Protein AF-A0A0N5B9D0-F1 (afdb_monomer_lite)

Foldseek 3Di:
DPDPPVVVVVVVPPPPDDPPPPQVQWAFPDPVRHGPLPDDLVVLVVLLVVLQCVQQNVLNVRQCVDPLLSVLLVDPVLLVCLSVCVSPLQSNLQQLDLQADPPVLLLQAADDAPVDDDDQQRHWAPVSNSSSLSSSCNSRLVRIPVSVVSNRVNSVSSRCLNVPPVPPPPPSDGDDDPVDHRNDDPVPTGGNVPPVPPDD

Secondary structure (DSSP, 8-state):
--SHHHHHHHTTSTT-S---------BBSSTT--BTTTS-HHHHHHHHHHHHHHHH-GGGTTT---HHHHHHHT-HHHHHHHHHHTT-HHHHHHHHHHHHS-HHHHHH-B--BTTB---GGGBBPHHHHHHHHHHHHHHTGGGBTTHHHHHHHHHHHHHHTT--TT-TTS--PPP--TTS--SS-GGG--BGGGSTTS--

Structure (mmCIF, N/CA/C/O backbone):
data_AF-A0A0N5B9D0-F1
#
_entry.id   AF-A0A0N5B9D0-F1
#
loop_
_atom_site.group_PDB
_atom_site.id
_atom_site.type_symbol
_atom_site.label_atom_id
_atom_site.label_alt_id
_atom_site.label_comp_id
_atom_site.label_asym_id
_atom_site.label_entity_id
_atom_site.label_seq_id
_atom_site.pdbx_PDB_ins_code
_atom_site.Cartn_x
_atom_site.Cartn_y
_atom_site.Cartn_z
_atom_site.occupancy
_atom_site.B_iso_or_equiv
_atom_site.auth_seq_id
_atom_site.auth_comp_id
_atom_site.auth_asym_id
_atom_site.auth_atom_id
_atom_site.pdbx_PDB_model_num
ATOM 1 N N . MET A 1 1 ? -42.405 45.042 -10.355 1.00 44.12 1 MET A N 1
ATOM 2 C CA . MET A 1 1 ? -41.805 43.691 -10.267 1.00 44.12 1 MET A CA 1
ATOM 3 C C . MET A 1 1 ? -40.557 43.652 -11.135 1.00 44.12 1 MET A C 1
ATOM 5 O O . MET A 1 1 ? -40.714 43.576 -12.339 1.00 44.12 1 MET A O 1
ATOM 9 N N . ASN A 1 2 ? -39.354 43.821 -10.566 1.00 41.69 2 ASN A N 1
ATOM 10 C CA . ASN A 1 2 ? -38.067 43.587 -11.259 1.00 41.69 2 ASN A CA 1
ATOM 11 C C . ASN A 1 2 ? -36.843 43.672 -10.314 1.00 41.69 2 ASN A C 1
ATOM 13 O O . ASN A 1 2 ? -35.745 44.008 -10.742 1.00 41.69 2 ASN A O 1
ATOM 17 N N . ALA A 1 3 ? -37.011 43.382 -9.018 1.00 42.25 3 ALA A N 1
ATOM 18 C CA . ALA A 1 3 ? -35.895 43.379 -8.060 1.00 42.25 3 ALA A CA 1
ATOM 19 C C . ALA A 1 3 ? -35.380 41.959 -7.749 1.00 42.25 3 ALA A C 1
ATOM 21 O O . ALA A 1 3 ? -34.203 41.775 -7.473 1.00 42.25 3 ALA A O 1
ATOM 22 N N . THR A 1 4 ? -36.220 40.929 -7.883 1.00 54.44 4 THR A N 1
ATOM 23 C CA . THR A 1 4 ? -35.921 39.595 -7.335 1.00 54.44 4 THR A CA 1
ATOM 24 C C . THR A 1 4 ? -35.040 38.724 -8.244 1.00 54.44 4 THR A C 1
ATOM 26 O O . THR A 1 4 ? -34.287 37.888 -7.758 1.00 54.44 4 THR A O 1
ATOM 29 N N . ILE A 1 5 ? -35.067 38.926 -9.568 1.00 46.19 5 ILE A N 1
ATOM 30 C CA . ILE A 1 5 ? -34.300 38.082 -10.510 1.00 46.19 5 ILE A CA 1
ATOM 31 C C . ILE A 1 5 ? -32.810 38.472 -10.540 1.00 46.19 5 ILE A C 1
ATOM 33 O O . ILE A 1 5 ? -31.947 37.601 -10.665 1.00 46.19 5 ILE A O 1
ATOM 37 N N . LYS A 1 6 ? -32.479 39.761 -10.360 1.00 44.00 6 LYS A N 1
ATOM 38 C CA . LYS A 1 6 ? -31.078 40.219 -10.320 1.00 44.00 6 LYS A CA 1
ATOM 39 C C . LYS A 1 6 ? -30.334 39.743 -9.068 1.00 44.00 6 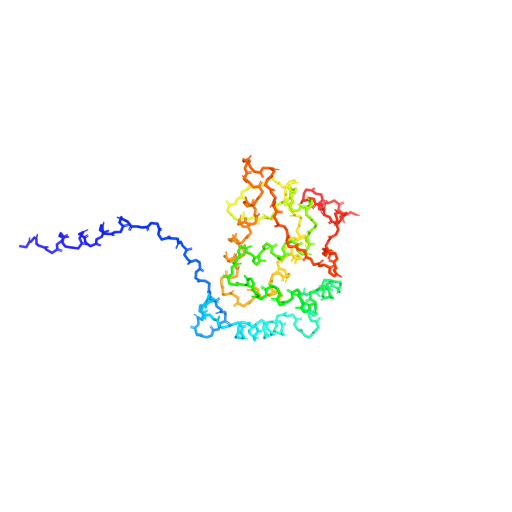LYS A C 1
ATOM 41 O O . LYS A 1 6 ? -29.161 39.407 -9.185 1.00 44.00 6 LYS A O 1
ATOM 46 N N . GLU A 1 7 ? -30.996 39.631 -7.915 1.00 42.97 7 GLU A N 1
ATOM 47 C CA . GLU A 1 7 ? -30.379 39.071 -6.697 1.00 42.97 7 GLU A CA 1
ATOM 48 C C . GLU A 1 7 ? -30.099 37.566 -6.810 1.00 42.97 7 GLU A C 1
ATOM 50 O O . GLU A 1 7 ? -29.051 37.094 -6.367 1.00 42.97 7 GLU A O 1
ATOM 55 N N . ILE A 1 8 ? -30.988 36.807 -7.462 1.00 43.78 8 ILE A N 1
ATOM 56 C CA . ILE A 1 8 ? -30.792 35.362 -7.671 1.00 43.78 8 ILE A CA 1
ATOM 57 C C . ILE A 1 8 ? -29.622 35.100 -8.632 1.00 43.78 8 ILE A C 1
ATOM 59 O O . ILE A 1 8 ? -28.855 34.156 -8.434 1.00 43.78 8 ILE A O 1
ATOM 63 N N . LEU A 1 9 ? -29.442 35.947 -9.650 1.00 36.44 9 LEU A N 1
ATOM 64 C CA . LEU A 1 9 ? -28.326 35.828 -10.593 1.00 36.44 9 LEU A CA 1
ATOM 65 C C . LEU A 1 9 ? -27.010 36.398 -10.038 1.00 36.44 9 LEU A C 1
ATOM 67 O O . LEU A 1 9 ? -25.947 35.879 -10.370 1.00 36.44 9 LEU A O 1
ATOM 71 N N . SER A 1 10 ? -27.068 37.393 -9.148 1.00 38.19 10 SER A N 1
ATOM 72 C CA . SER A 1 10 ? -25.894 37.927 -8.443 1.00 38.19 10 SER A CA 1
ATOM 73 C C . SER A 1 10 ? -25.254 36.883 -7.523 1.00 38.19 10 SER A C 1
ATOM 75 O O . SER A 1 10 ? -24.037 36.726 -7.562 1.00 38.19 10 SER A O 1
ATOM 77 N N . LYS A 1 11 ? -26.045 36.080 -6.793 1.00 38.97 11 LYS A N 1
ATOM 78 C CA . LYS A 1 11 ? -25.503 34.995 -5.948 1.00 38.97 11 LYS A CA 1
ATOM 79 C C . LYS A 1 11 ? -24.867 33.842 -6.732 1.00 38.97 11 LYS A C 1
ATOM 81 O O . LYS A 1 11 ? -24.140 33.043 -6.149 1.00 38.97 11 LYS A O 1
ATOM 86 N N . LYS A 1 12 ? -25.121 33.734 -8.041 1.00 37.88 12 LYS A N 1
ATOM 87 C CA . LYS A 1 12 ? -24.520 32.693 -8.891 1.00 37.88 12 LYS A CA 1
ATOM 88 C C . LYS A 1 12 ? -23.096 33.025 -9.351 1.00 37.88 12 LYS A C 1
ATOM 90 O O . LYS A 1 12 ? -22.394 32.109 -9.771 1.00 37.88 12 LYS A O 1
ATOM 95 N N . ASN A 1 13 ? -22.659 34.283 -9.237 1.00 34.78 13 ASN A N 1
ATOM 96 C CA . ASN A 1 13 ? -21.392 34.747 -9.812 1.00 34.78 13 ASN A CA 1
ATOM 97 C C . ASN A 1 13 ? -20.262 35.017 -8.803 1.00 34.78 13 ASN A C 1
ATOM 99 O O . ASN A 1 13 ? -19.160 35.348 -9.230 1.00 34.78 13 ASN A O 1
ATOM 103 N N . ASP A 1 14 ? -20.461 34.747 -7.510 1.00 33.91 14 ASP A N 1
ATOM 104 C CA . ASP A 1 14 ? -19.375 34.800 -6.512 1.00 33.91 14 ASP A CA 1
ATOM 105 C C . ASP A 1 14 ? -18.505 33.522 -6.472 1.00 33.91 14 ASP A C 1
ATOM 107 O O . ASP A 1 14 ? -17.595 33.399 -5.655 1.00 33.91 14 ASP A O 1
ATOM 111 N N . PHE A 1 15 ? -18.713 32.570 -7.390 1.00 38.12 15 PHE A N 1
ATOM 112 C CA . PHE A 1 15 ? -17.868 31.371 -7.524 1.00 38.12 15 PHE A CA 1
ATOM 113 C C . PHE A 1 15 ? -16.650 31.551 -8.443 1.00 38.12 15 PHE A C 1
ATOM 115 O O . PHE A 1 15 ? -15.964 30.582 -8.775 1.00 38.12 15 PHE A O 1
ATOM 122 N N . ILE A 1 16 ? -16.323 32.786 -8.824 1.00 46.09 16 ILE A N 1
ATOM 123 C CA . ILE A 1 16 ? -15.077 33.096 -9.527 1.00 46.09 16 ILE A CA 1
ATOM 124 C C . ILE A 1 16 ? -14.061 33.587 -8.495 1.00 46.09 16 ILE A C 1
ATOM 126 O O . ILE A 1 16 ? -13.898 34.783 -8.282 1.00 46.09 16 ILE A O 1
ATOM 130 N N . GLY A 1 17 ? -13.366 32.653 -7.836 1.00 35.25 17 GLY A N 1
ATOM 131 C CA . GLY A 1 17 ? -12.223 33.030 -6.998 1.00 35.25 17 GLY A CA 1
ATOM 132 C C . GLY A 1 17 ? -11.888 32.123 -5.822 1.00 35.25 17 GLY A C 1
ATOM 133 O O . GLY A 1 17 ? -11.926 32.568 -4.681 1.00 35.25 17 GLY A O 1
ATOM 134 N N . LYS A 1 18 ? -11.471 30.884 -6.099 1.00 30.41 18 LYS A N 1
ATOM 135 C CA . LYS A 1 18 ? -10.303 30.221 -5.482 1.00 30.41 18 LYS A CA 1
ATOM 136 C C . LYS A 1 18 ? -10.212 28.815 -6.065 1.00 30.41 18 LYS A C 1
ATOM 138 O O . LYS A 1 18 ? -11.124 28.016 -5.888 1.00 30.41 18 LYS A O 1
ATOM 143 N N . LYS A 1 19 ? -9.088 28.488 -6.713 1.00 37.84 19 LYS A N 1
ATOM 144 C CA . LYS A 1 19 ? -8.608 27.102 -6.803 1.00 37.84 19 LYS A CA 1
ATOM 145 C C . LYS A 1 19 ? -8.433 26.615 -5.360 1.00 37.84 19 LYS A C 1
ATOM 147 O O . LYS A 1 19 ? -7.345 26.733 -4.801 1.00 37.84 19 LYS A O 1
ATOM 152 N N . SER A 1 20 ? -9.499 26.154 -4.713 1.00 35.16 20 SER A N 1
ATOM 153 C CA . SER A 1 20 ? -9.334 25.314 -3.542 1.00 35.16 20 SER A CA 1
ATOM 154 C C . SER A 1 20 ? -8.633 24.071 -4.067 1.00 35.16 20 SER A C 1
ATOM 156 O O . SER A 1 20 ? -9.072 23.443 -5.031 1.00 35.16 20 SER A O 1
ATOM 158 N N . SER A 1 21 ? -7.468 23.759 -3.509 1.00 42.16 21 SER A N 1
ATOM 159 C CA . SER A 1 21 ? -6.950 22.408 -3.625 1.00 42.16 21 SER A CA 1
ATOM 160 C C . SER A 1 21 ? -8.107 21.475 -3.279 1.00 42.16 21 SER A C 1
ATOM 162 O O . SER A 1 21 ? -8.703 21.620 -2.210 1.00 42.16 21 SER A O 1
ATOM 164 N N . LEU A 1 22 ? -8.483 20.592 -4.206 1.00 45.00 22 LEU A N 1
ATOM 165 C CA . LEU A 1 22 ? -9.346 19.450 -3.925 1.00 45.00 22 LEU A CA 1
ATOM 166 C C . LEU A 1 22 ? -8.696 18.712 -2.751 1.00 45.00 22 LEU A C 1
ATOM 168 O O . LEU A 1 22 ? -7.768 17.924 -2.926 1.00 45.00 22 LEU A O 1
ATOM 172 N N . LYS A 1 23 ? -9.084 19.064 -1.524 1.00 52.84 23 LYS A N 1
ATOM 173 C CA . LYS A 1 23 ? -8.732 18.306 -0.335 1.00 52.84 23 LYS A CA 1
ATOM 174 C C . LYS A 1 23 ? -9.465 16.990 -0.538 1.00 52.84 23 LYS A C 1
ATOM 176 O O . LYS A 1 23 ? -10.684 16.954 -0.419 1.00 52.84 23 LYS A O 1
ATOM 181 N N . ASN A 1 24 ? -8.736 15.958 -0.956 1.00 66.19 24 ASN A N 1
ATOM 182 C CA . ASN A 1 24 ? -9.267 14.608 -1.067 1.00 66.19 24 ASN A CA 1
ATOM 183 C C . ASN A 1 24 ? -9.684 14.166 0.343 1.00 66.19 24 ASN A C 1
ATOM 185 O O . ASN A 1 24 ? -8.854 13.736 1.146 1.00 66.19 24 ASN A O 1
ATOM 189 N N . ASN A 1 25 ? -10.956 14.382 0.667 1.00 83.62 25 ASN A N 1
ATOM 190 C CA . ASN A 1 25 ? -11.542 14.093 1.965 1.00 83.62 25 ASN A CA 1
ATOM 191 C C . ASN A 1 25 ? -11.983 12.631 1.964 1.00 83.62 25 ASN A C 1
ATOM 193 O O . ASN A 1 25 ? -13.147 12.319 1.736 1.00 83.62 25 ASN A O 1
ATOM 197 N N . PHE A 1 26 ? -11.021 11.732 2.152 1.00 91.88 26 PHE A N 1
ATOM 198 C CA . PHE A 1 26 ? -11.303 10.309 2.271 1.00 91.88 26 PHE A CA 1
ATOM 199 C C . PHE A 1 26 ? -11.938 9.996 3.625 1.00 91.88 26 PHE A C 1
ATOM 201 O O . PHE A 1 26 ? -11.572 10.592 4.640 1.00 91.88 26 PHE A O 1
ATOM 208 N N . HIS A 1 27 ? -12.842 9.022 3.633 1.00 94.75 27 HIS A N 1
ATOM 209 C CA . HIS A 1 27 ? -13.547 8.567 4.826 1.00 94.75 27 HIS A CA 1
ATOM 210 C C . HIS A 1 27 ? -13.154 7.131 5.171 1.00 94.75 27 HIS A C 1
ATOM 212 O O 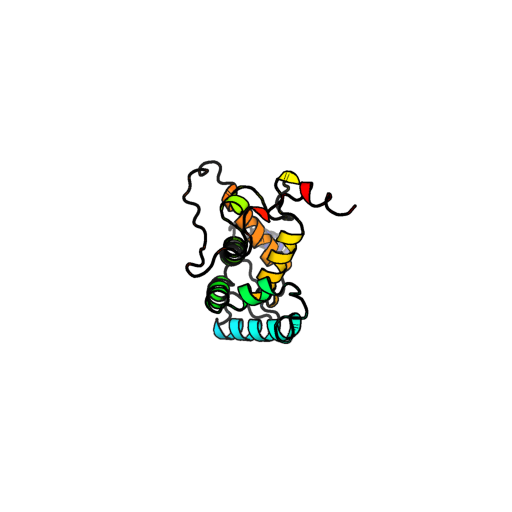. HIS A 1 27 ? -12.846 6.330 4.282 1.00 94.75 27 HIS A O 1
ATOM 218 N N . ILE A 1 28 ? -13.175 6.818 6.462 1.00 95.00 28 ILE A N 1
ATOM 219 C CA . ILE A 1 28 ? -13.066 5.454 6.973 1.00 95.00 28 ILE A CA 1
ATOM 220 C C . ILE A 1 28 ? -14.419 4.756 6.770 1.00 95.00 28 ILE A C 1
ATOM 222 O O . ILE A 1 28 ? -15.471 5.375 6.903 1.00 95.00 28 ILE A O 1
ATOM 226 N N . ILE A 1 29 ? -14.391 3.469 6.426 1.00 93.12 29 ILE A N 1
ATOM 227 C CA . ILE A 1 29 ? -15.561 2.593 6.367 1.00 93.12 29 ILE A CA 1
ATOM 228 C C . ILE A 1 29 ? -15.999 2.318 7.805 1.00 93.12 29 ILE A C 1
ATOM 230 O O . ILE A 1 29 ? -15.563 1.357 8.442 1.00 93.12 29 ILE A O 1
ATOM 234 N N . ASP A 1 30 ? -16.842 3.201 8.312 1.00 91.50 30 ASP A N 1
ATOM 235 C CA . ASP A 1 30 ? -17.536 3.083 9.581 1.00 91.50 30 ASP A CA 1
ATOM 236 C C . ASP A 1 30 ? -18.940 3.690 9.470 1.00 91.50 30 ASP A C 1
ATOM 238 O O . ASP A 1 30 ? -19.331 4.229 8.434 1.00 91.50 30 ASP A O 1
ATOM 242 N N . GLU A 1 31 ? -19.719 3.564 10.539 1.00 88.12 31 GLU A N 1
ATOM 243 C CA . GLU A 1 31 ? -21.103 4.049 10.592 1.00 88.12 31 GLU A CA 1
ATOM 244 C C . GLU A 1 31 ? -21.195 5.583 10.652 1.00 88.12 31 GLU A C 1
ATOM 246 O O . GLU A 1 31 ? -22.238 6.154 10.347 1.00 88.12 31 GLU A O 1
ATOM 251 N N . ASN A 1 32 ? -20.100 6.254 11.020 1.00 89.38 32 ASN A N 1
ATOM 252 C CA . ASN A 1 32 ? -20.073 7.687 11.305 1.00 89.38 32 ASN A CA 1
ATOM 253 C C . ASN A 1 32 ? -19.556 8.524 10.128 1.00 89.38 32 ASN A C 1
ATOM 255 O O . ASN A 1 32 ? -19.590 9.752 10.195 1.00 89.38 32 ASN A O 1
ATOM 259 N N . GLY A 1 33 ? -19.048 7.882 9.071 1.00 85.88 33 GLY A N 1
ATOM 260 C CA . GLY A 1 33 ? -18.373 8.569 7.977 1.00 85.88 33 GLY A CA 1
ATOM 261 C C . GLY A 1 33 ? -17.162 9.348 8.483 1.00 85.88 33 GLY A C 1
ATOM 262 O O . GLY A 1 33 ? -16.999 10.520 8.153 1.00 85.88 33 GLY A O 1
ATOM 263 N N . THR A 1 34 ? -16.326 8.735 9.325 1.00 93.19 34 THR A N 1
ATOM 264 C CA . THR A 1 34 ? -15.186 9.440 9.929 1.00 93.19 34 THR A CA 1
ATOM 265 C C . THR A 1 34 ? -14.194 9.890 8.857 1.00 93.19 34 THR A C 1
ATOM 267 O O . THR A 1 34 ? -13.697 9.081 8.071 1.00 93.19 34 THR A O 1
ATOM 270 N N . LEU A 1 35 ? -13.834 11.176 8.850 1.00 94.38 35 LEU A N 1
ATOM 271 C CA . LEU A 1 35 ? -12.793 11.709 7.970 1.00 94.38 35 LEU A CA 1
ATOM 272 C C . LEU A 1 35 ? -11.424 11.103 8.317 1.00 94.38 35 LEU A C 1
ATOM 274 O O . LEU A 1 35 ? -10.900 11.297 9.413 1.00 94.38 35 LEU A O 1
ATOM 278 N N . LEU A 1 36 ? -10.785 10.437 7.349 1.00 94.38 36 LEU A N 1
ATOM 279 C CA . LEU A 1 36 ? -9.495 9.754 7.526 1.00 94.38 36 LEU A CA 1
ATOM 280 C C . LEU A 1 36 ? -8.402 10.698 8.044 1.00 94.38 36 LEU A C 1
ATOM 282 O O . LEU A 1 36 ? -7.555 10.312 8.846 1.00 94.38 36 LEU A O 1
ATOM 286 N N . LYS A 1 37 ? -8.419 11.950 7.583 1.00 92.94 37 LYS A N 1
ATOM 287 C CA . LYS A 1 37 ? -7.427 12.959 7.967 1.00 92.94 37 LYS A CA 1
ATOM 288 C C . LYS A 1 37 ? -7.559 13.399 9.430 1.00 92.94 37 LYS A C 1
ATOM 290 O O . LYS A 1 37 ? -6.563 13.801 10.026 1.00 92.94 37 LYS A O 1
ATOM 295 N N . GLU A 1 38 ? -8.768 13.337 9.978 1.00 93.00 38 GLU A N 1
ATOM 296 C CA . GLU A 1 38 ? -9.106 13.794 11.333 1.00 93.00 38 GLU A CA 1
ATOM 297 C C . GLU A 1 38 ? -9.137 12.639 12.340 1.00 93.00 38 GLU A C 1
ATOM 299 O O . GLU A 1 38 ? -9.016 12.858 13.544 1.00 93.00 38 GLU A O 1
ATOM 304 N N . ALA A 1 39 ? -9.239 11.403 11.850 1.00 94.12 39 ALA A N 1
ATOM 305 C CA . ALA A 1 39 ? -9.184 10.203 12.663 1.00 94.12 39 ALA A CA 1
ATOM 306 C C . ALA A 1 39 ? -7.870 10.100 13.455 1.00 94.12 39 ALA A C 1
ATOM 308 O O . ALA A 1 39 ? -6.778 10.375 12.944 1.00 94.12 39 ALA A O 1
ATOM 309 N N . LYS A 1 40 ? -7.975 9.658 14.710 1.00 96.06 40 LYS A N 1
ATOM 310 C CA . LYS A 1 40 ? -6.815 9.349 15.557 1.00 96.06 40 LYS A CA 1
ATOM 311 C C . LYS A 1 40 ? -6.073 8.124 15.025 1.00 96.06 40 LYS A C 1
ATOM 313 O O . LYS A 1 40 ? -6.696 7.211 14.482 1.00 96.06 40 LYS A O 1
ATOM 318 N N . ASP A 1 41 ? -4.758 8.090 15.202 1.00 94.75 41 ASP A N 1
ATOM 319 C CA . ASP A 1 41 ? -3.925 7.000 14.681 1.00 94.75 41 ASP A CA 1
ATOM 320 C C . ASP A 1 41 ? -4.263 5.662 15.355 1.00 94.75 41 ASP A C 1
ATOM 322 O O . ASP A 1 41 ? -4.276 4.627 14.690 1.00 94.75 41 ASP A O 1
ATOM 326 N N . GLU A 1 42 ? -4.631 5.680 16.640 1.00 96.12 42 GLU A N 1
ATOM 327 C CA . GLU A 1 42 ? -5.088 4.496 17.374 1.00 96.12 42 GLU A CA 1
ATOM 328 C C . GLU A 1 42 ? -6.376 3.926 16.773 1.00 96.12 42 GLU A C 1
ATOM 330 O O . GLU A 1 42 ? -6.476 2.717 16.567 1.00 96.12 42 GLU A O 1
ATOM 335 N N . TYR A 1 43 ? -7.326 4.799 16.419 1.00 96.88 43 TYR A N 1
ATOM 336 C CA . TYR A 1 43 ? -8.586 4.399 15.789 1.00 96.88 43 TYR A CA 1
ATOM 337 C C . TYR A 1 43 ? -8.354 3.812 14.393 1.00 96.88 43 TYR A C 1
ATOM 339 O O . TYR A 1 43 ? -8.913 2.776 14.039 1.00 96.88 43 TYR A O 1
ATOM 347 N N . ILE A 1 44 ? -7.467 4.425 13.604 1.00 96.75 44 ILE A N 1
ATOM 348 C CA . ILE A 1 44 ? -7.074 3.884 12.298 1.00 96.75 44 ILE A CA 1
ATOM 349 C C . ILE A 1 44 ? -6.433 2.503 12.467 1.00 96.75 44 ILE A C 1
ATOM 351 O O . ILE A 1 44 ? -6.791 1.567 11.754 1.00 96.75 44 ILE A O 1
ATOM 355 N N . LYS A 1 45 ? -5.508 2.353 13.420 1.00 96.56 45 LYS A N 1
ATOM 356 C CA . LYS A 1 45 ? -4.833 1.080 13.698 1.00 96.56 45 LYS A CA 1
ATOM 357 C C . LYS A 1 45 ? -5.828 -0.017 14.080 1.00 96.56 45 LYS A C 1
ATOM 359 O O . LYS A 1 45 ? -5.716 -1.134 13.572 1.00 96.56 45 LYS A O 1
ATOM 364 N N . GLU A 1 46 ? -6.802 0.302 14.927 1.00 96.62 46 GLU A N 1
ATOM 365 C CA . GLU A 1 46 ? -7.896 -0.599 15.294 1.00 96.62 46 GLU A CA 1
ATOM 366 C C . GLU A 1 46 ? -8.705 -1.026 14.062 1.00 96.62 46 GLU A C 1
ATOM 368 O O . GLU A 1 46 ? -8.835 -2.223 13.796 1.00 96.62 46 GLU A O 1
ATOM 373 N N . LYS A 1 47 ? -9.148 -0.068 13.237 1.00 96.44 47 LYS A N 1
ATOM 374 C CA . LYS A 1 47 ? -9.914 -0.352 12.012 1.00 96.44 47 LYS A CA 1
ATOM 375 C C . LYS A 1 47 ? -9.135 -1.199 11.010 1.00 96.44 47 LYS A C 1
ATOM 377 O O . LYS A 1 47 ? -9.707 -2.081 10.372 1.00 96.44 47 LYS A O 1
ATOM 382 N N . ILE A 1 48 ? -7.824 -0.989 10.889 1.00 95.69 48 ILE A N 1
ATOM 383 C CA . ILE A 1 48 ? -6.956 -1.827 10.050 1.00 95.69 48 ILE A CA 1
ATOM 384 C C . ILE A 1 48 ? -6.898 -3.257 10.595 1.00 95.69 48 ILE A C 1
ATOM 386 O O . ILE A 1 48 ? -6.965 -4.208 9.816 1.00 95.69 48 ILE A O 1
ATOM 390 N N . LEU A 1 49 ? -6.791 -3.435 11.914 1.00 93.75 49 LEU A N 1
ATOM 391 C CA . LEU A 1 49 ? -6.770 -4.761 12.532 1.00 93.75 49 LEU A CA 1
ATOM 392 C C . LEU A 1 49 ? -8.096 -5.509 12.320 1.00 93.75 49 LEU A C 1
ATOM 394 O O . LEU A 1 49 ? -8.080 -6.689 11.964 1.00 93.75 49 LEU A O 1
ATOM 398 N N . GLU A 1 50 ? -9.230 -4.831 12.502 1.00 93.38 50 GLU A N 1
ATOM 399 C CA . GLU A 1 50 ? -10.565 -5.371 12.208 1.00 93.38 50 GLU A CA 1
ATOM 400 C C . GLU A 1 50 ? -10.698 -5.765 10.733 1.00 93.38 50 GLU A C 1
ATOM 402 O O . GLU A 1 50 ? -11.105 -6.886 10.415 1.00 93.38 50 GLU A O 1
ATOM 407 N N . MET A 1 51 ? -10.293 -4.868 9.828 1.00 92.69 51 MET A N 1
ATOM 408 C CA . MET A 1 51 ? -10.300 -5.107 8.387 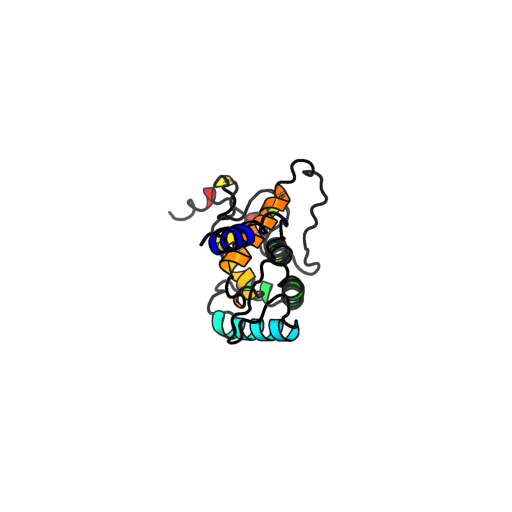1.00 92.69 51 MET A CA 1
ATOM 409 C C . MET A 1 51 ? -9.460 -6.333 8.022 1.00 92.69 51 MET A C 1
ATOM 411 O O . MET A 1 51 ? -9.949 -7.188 7.285 1.00 92.69 51 MET A O 1
ATOM 415 N N . ARG A 1 52 ? -8.252 -6.479 8.586 1.00 92.56 52 ARG A N 1
ATOM 416 C CA . ARG A 1 52 ? -7.381 -7.638 8.336 1.00 92.56 52 ARG A CA 1
ATOM 417 C C . ARG A 1 52 ? -8.047 -8.945 8.739 1.00 92.56 52 ARG A C 1
ATOM 419 O O . ARG A 1 52 ? -8.084 -9.878 7.941 1.00 92.56 52 ARG A O 1
ATOM 426 N N . LYS A 1 53 ? -8.626 -8.994 9.942 1.00 90.00 53 LYS A N 1
ATOM 427 C CA . LYS A 1 53 ? -9.356 -10.175 10.430 1.00 90.00 53 LYS A CA 1
ATOM 428 C C . LYS A 1 53 ? -10.532 -10.527 9.518 1.00 90.00 53 LYS A C 1
ATOM 430 O O . LYS A 1 53 ? -10.719 -11.698 9.204 1.00 90.00 53 LYS A O 1
ATOM 435 N N . ARG A 1 54 ? -11.295 -9.522 9.075 1.00 88.31 54 ARG A N 1
ATOM 436 C CA . ARG A 1 54 ? -12.481 -9.707 8.227 1.00 88.31 54 ARG A CA 1
ATOM 437 C C . ARG A 1 54 ? -12.136 -10.133 6.798 1.00 88.31 54 ARG A C 1
ATOM 439 O O . ARG A 1 54 ? -12.754 -11.056 6.286 1.00 88.31 54 ARG A O 1
ATOM 446 N N . GLN A 1 55 ? -11.205 -9.437 6.147 1.00 86.06 55 GLN A N 1
ATOM 447 C CA . GLN A 1 55 ? -10.913 -9.611 4.718 1.00 86.06 55 GLN A CA 1
ATOM 448 C C . GLN A 1 55 ? -9.894 -10.721 4.459 1.00 86.06 55 GLN A C 1
ATOM 450 O O . GLN A 1 55 ? -10.040 -11.480 3.511 1.00 86.06 55 GLN A O 1
ATOM 455 N N . PHE A 1 56 ? -8.878 -10.850 5.310 1.00 85.88 56 PHE A N 1
ATOM 456 C CA . PHE A 1 56 ? -7.778 -11.784 5.079 1.00 85.88 56 PHE A CA 1
ATOM 457 C C . PHE A 1 56 ? -7.880 -13.048 5.943 1.00 85.88 56 PHE A C 1
ATOM 459 O O . PHE A 1 56 ? -7.192 -14.029 5.662 1.00 85.88 56 PH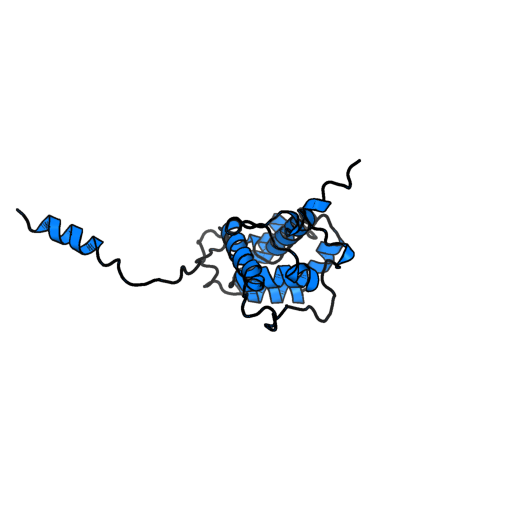E A O 1
ATOM 466 N N . GLY A 1 57 ? -8.757 -13.056 6.951 1.00 77.62 57 GLY A N 1
ATOM 467 C CA . GLY A 1 57 ? -8.970 -14.198 7.834 1.00 77.62 57 GLY A CA 1
ATOM 468 C C . GLY A 1 57 ? -7.791 -14.478 8.775 1.00 77.62 57 GLY A C 1
ATOM 469 O O . GLY A 1 57 ? -6.811 -13.724 8.816 1.00 77.62 57 GLY A O 1
ATOM 470 N N . PRO A 1 58 ? -7.858 -15.578 9.546 1.00 71.38 58 PRO A N 1
ATOM 471 C CA . PRO A 1 58 ? -6.739 -16.037 10.361 1.00 71.38 58 PRO A CA 1
ATOM 472 C C . PRO A 1 58 ? -5.497 -16.273 9.490 1.00 71.38 58 PRO A C 1
ATOM 474 O O . PRO A 1 58 ? -5.573 -16.912 8.433 1.00 71.38 58 PRO A O 1
ATOM 477 N N . ASN A 1 59 ? -4.349 -15.748 9.929 1.00 63.28 59 ASN A N 1
ATOM 478 C CA . ASN A 1 59 ? -3.059 -15.843 9.230 1.00 63.28 59 ASN A CA 1
ATOM 479 C C . ASN A 1 59 ? -3.086 -15.355 7.770 1.00 63.28 59 ASN A C 1
ATOM 481 O O . ASN A 1 59 ? -2.316 -15.835 6.941 1.00 63.28 59 ASN A O 1
ATOM 485 N N . CYS A 1 60 ? -3.988 -14.432 7.434 1.00 70.06 60 CYS A N 1
ATOM 486 C CA . CYS A 1 60 ? -4.096 -13.808 6.115 1.00 70.06 60 CYS A CA 1
ATOM 487 C C . CYS A 1 60 ? -4.386 -14.769 4.943 1.00 70.06 60 CYS A C 1
ATOM 489 O O . CYS A 1 60 ? -4.102 -14.458 3.783 1.00 70.06 60 CYS A O 1
ATOM 491 N N . SER A 1 61 ? -4.911 -15.955 5.246 1.00 65.56 61 SER A N 1
ATOM 492 C CA . SER A 1 61 ? -5.040 -17.067 4.303 1.00 65.56 61 SER A CA 1
ATOM 493 C C . SER A 1 61 ? -6.131 -16.893 3.240 1.00 65.56 61 SER A C 1
ATOM 495 O O . SER A 1 61 ? -6.085 -17.598 2.233 1.00 65.56 61 SER A O 1
ATOM 497 N N . TYR A 1 62 ? -7.080 -15.969 3.424 1.00 71.38 62 TYR A N 1
ATOM 498 C CA . TYR A 1 62 ? -8.242 -15.848 2.534 1.00 71.38 62 TYR A CA 1
ATOM 499 C C . TYR A 1 62 ? -7.909 -15.152 1.211 1.00 71.38 62 TYR A C 1
ATOM 501 O O . TYR A 1 62 ? -8.305 -15.639 0.155 1.00 71.38 62 TYR A O 1
ATOM 509 N N . GLU A 1 63 ? -7.134 -14.063 1.248 1.00 74.31 63 GLU A N 1
ATOM 510 C CA . GLU A 1 63 ? -6.777 -13.306 0.036 1.00 74.31 63 GLU A CA 1
ATOM 511 C C . GLU A 1 63 ? -5.288 -13.365 -0.326 1.00 74.31 63 GLU A C 1
ATOM 513 O O . GLU A 1 63 ? -4.944 -13.328 -1.507 1.00 74.31 63 GLU A O 1
ATOM 518 N N . ILE A 1 64 ? -4.379 -13.529 0.644 1.00 83.50 64 ILE A N 1
ATOM 519 C CA . ILE A 1 64 ? -2.943 -13.622 0.349 1.00 83.50 64 ILE A CA 1
ATOM 520 C C . ILE A 1 64 ? -2.552 -15.095 0.273 1.00 83.50 64 ILE A C 1
ATOM 522 O O . ILE A 1 64 ? -2.097 -15.682 1.254 1.00 83.50 64 ILE A O 1
ATOM 526 N N . LYS A 1 65 ? -2.708 -15.713 -0.904 1.00 81.88 65 LYS A N 1
ATOM 527 C CA . LYS A 1 65 ? -2.304 -17.116 -1.124 1.00 81.88 65 LYS A CA 1
ATOM 528 C C . LYS A 1 65 ? -0.785 -17.312 -1.042 1.00 81.88 65 LYS A C 1
ATOM 530 O O . LYS A 1 65 ? -0.327 -18.340 -0.546 1.00 81.88 65 LYS A O 1
ATOM 535 N N . ASN A 1 66 ? -0.007 -16.322 -1.486 1.00 85.94 66 ASN A N 1
ATOM 536 C CA . ASN A 1 66 ? 1.453 -16.375 -1.477 1.00 85.94 66 ASN A CA 1
ATOM 537 C C . ASN A 1 66 ? 1.999 -16.281 -0.038 1.00 85.94 66 ASN A C 1
ATOM 539 O O . ASN A 1 66 ? 1.894 -15.242 0.613 1.00 85.94 66 ASN A O 1
ATOM 543 N N . LYS A 1 67 ? 2.616 -17.366 0.446 1.00 88.81 67 LYS A N 1
ATOM 544 C CA . LYS A 1 67 ? 3.184 -17.442 1.800 1.00 88.81 67 LYS A CA 1
ATOM 545 C C . LYS A 1 67 ? 4.309 -16.426 2.033 1.00 88.81 67 LYS A C 1
ATOM 547 O O . LYS A 1 67 ? 4.315 -15.796 3.084 1.00 88.81 67 LYS A O 1
ATOM 552 N N . GLN A 1 68 ? 5.193 -16.225 1.057 1.00 91.56 68 GLN A N 1
ATOM 553 C CA . GLN A 1 68 ? 6.295 -15.263 1.162 1.00 91.56 68 GLN A CA 1
ATOM 554 C C . GLN A 1 68 ? 5.767 -13.832 1.293 1.00 91.56 68 GLN A C 1
ATOM 556 O O . GLN A 1 68 ? 6.290 -13.055 2.084 1.00 91.56 68 GLN A O 1
ATOM 561 N N . LEU A 1 69 ? 4.696 -13.488 0.566 1.00 92.50 69 LEU A N 1
ATOM 562 C CA . LEU A 1 69 ? 4.067 -12.171 0.691 1.00 92.50 69 LEU A CA 1
ATOM 563 C C . LEU A 1 69 ? 3.451 -11.978 2.082 1.00 92.50 69 LEU A C 1
ATOM 565 O O . LEU A 1 69 ? 3.578 -10.903 2.659 1.00 92.50 69 LEU A O 1
ATOM 569 N N . ARG A 1 70 ? 2.828 -13.016 2.658 1.00 91.00 70 ARG A N 1
ATOM 570 C CA . ARG A 1 70 ? 2.317 -12.947 4.038 1.00 91.00 70 ARG A CA 1
ATOM 571 C C . ARG A 1 70 ? 3.434 -12.685 5.039 1.00 91.00 70 ARG A C 1
ATOM 573 O O . ARG A 1 70 ? 3.313 -11.763 5.832 1.00 91.00 70 ARG A O 1
ATOM 580 N N . GLU A 1 71 ? 4.513 -13.460 4.973 1.00 91.81 71 GLU A N 1
ATOM 581 C CA . GLU A 1 71 ? 5.673 -13.308 5.863 1.00 91.81 71 GLU A CA 1
ATOM 582 C C . GLU A 1 71 ? 6.338 -11.937 5.697 1.00 91.81 71 GLU A C 1
ATOM 584 O O . GLU A 1 71 ? 6.719 -11.300 6.678 1.00 91.81 71 GLU A O 1
ATOM 589 N N . PHE A 1 72 ? 6.419 -11.435 4.463 1.00 94.56 72 PHE A N 1
ATOM 590 C CA . PHE A 1 72 ? 6.935 -10.100 4.181 1.00 94.56 72 PHE A CA 1
ATOM 591 C C . PHE A 1 72 ? 6.100 -9.003 4.859 1.00 94.56 72 PHE A C 1
ATOM 593 O O . PHE A 1 72 ? 6.665 -8.087 5.465 1.00 94.56 72 PHE A O 1
ATOM 600 N N . LEU A 1 73 ? 4.770 -9.109 4.770 1.00 93.94 73 LEU A N 1
ATOM 601 C CA . LEU A 1 73 ? 3.817 -8.133 5.302 1.00 93.94 73 LEU A CA 1
ATOM 602 C C . LEU A 1 73 ? 3.520 -8.297 6.795 1.00 93.94 73 LEU A C 1
ATOM 604 O O . LEU A 1 73 ? 2.952 -7.386 7.402 1.00 93.94 73 LEU A O 1
ATOM 608 N N . ASP A 1 74 ? 3.896 -9.421 7.403 1.00 91.25 74 ASP A N 1
ATOM 609 C CA . ASP A 1 74 ? 3.755 -9.631 8.845 1.00 91.25 74 ASP A CA 1
ATOM 610 C C . ASP A 1 74 ? 4.785 -8.844 9.677 1.00 91.25 74 ASP A C 1
ATOM 612 O O . ASP A 1 74 ? 4.777 -8.861 10.902 1.00 91.25 74 ASP A O 1
ATOM 616 N N . ASP A 1 75 ? 5.629 -8.067 9.011 1.00 94.62 75 ASP A N 1
ATOM 617 C CA . ASP A 1 75 ? 6.612 -7.198 9.631 1.00 94.62 75 ASP A CA 1
ATOM 618 C C . ASP A 1 75 ? 5.999 -5.955 10.294 1.00 94.62 75 ASP A C 1
ATOM 620 O O . ASP A 1 75 ? 5.316 -5.147 9.655 1.00 94.62 75 ASP A O 1
ATOM 624 N N . GLU A 1 76 ? 6.283 -5.769 11.583 1.00 94.44 76 GLU A N 1
ATOM 625 C CA . GLU A 1 76 ? 5.763 -4.638 12.353 1.00 94.44 76 GLU A CA 1
ATOM 626 C C . GLU A 1 76 ? 6.320 -3.281 11.902 1.00 94.44 76 GLU A C 1
ATOM 628 O O . GLU A 1 76 ? 5.585 -2.292 11.930 1.00 94.44 76 GLU A O 1
ATOM 633 N N . GLU A 1 77 ? 7.567 -3.195 11.430 1.00 95.00 77 GLU A N 1
ATOM 634 C CA . GLU A 1 77 ? 8.106 -1.940 10.896 1.00 95.00 77 GLU A CA 1
ATOM 635 C C . GLU A 1 77 ? 7.369 -1.545 9.613 1.00 95.00 77 GLU A C 1
ATOM 637 O O . GLU A 1 77 ? 6.957 -0.390 9.463 1.00 95.00 77 GLU A O 1
ATOM 642 N N . VAL A 1 78 ? 7.112 -2.511 8.725 1.00 96.12 78 VAL A N 1
ATOM 643 C CA . VAL A 1 78 ? 6.317 -2.287 7.508 1.00 96.12 78 VAL A CA 1
ATOM 644 C C . VAL A 1 78 ? 4.914 -1.790 7.862 1.00 96.12 78 VAL A C 1
ATOM 646 O O . VAL A 1 78 ? 4.467 -0.774 7.319 1.00 96.12 78 VAL A O 1
ATOM 649 N N . LYS A 1 79 ? 4.229 -2.461 8.797 1.00 95.94 79 LYS A N 1
ATOM 650 C CA . LYS A 1 79 ? 2.875 -2.084 9.238 1.00 95.94 79 LYS A CA 1
ATOM 651 C C . LYS A 1 79 ? 2.848 -0.684 9.863 1.00 95.94 79 LYS A C 1
ATOM 653 O O . LYS A 1 79 ? 1.992 0.123 9.499 1.00 95.94 79 LYS A O 1
ATOM 658 N N . ASN A 1 80 ? 3.780 -0.377 10.767 1.00 95.56 80 ASN A N 1
ATOM 659 C CA . ASN A 1 80 ? 3.832 0.909 11.469 1.00 95.56 80 ASN A CA 1
ATOM 660 C C . ASN A 1 80 ? 4.175 2.066 10.521 1.00 95.56 80 ASN A C 1
ATOM 662 O O . ASN A 1 80 ? 3.575 3.141 10.596 1.00 95.56 80 ASN A O 1
ATOM 666 N N . LYS A 1 81 ? 5.096 1.848 9.579 1.00 95.69 81 LYS A N 1
ATOM 667 C CA . LYS A 1 81 ? 5.477 2.866 8.595 1.00 95.69 81 LYS A CA 1
ATOM 668 C C . LYS A 1 81 ? 4.348 3.129 7.599 1.00 95.69 81 LYS A C 1
ATOM 670 O O . LYS A 1 81 ? 4.055 4.291 7.322 1.00 95.69 81 LYS A O 1
ATOM 675 N N . ALA A 1 82 ? 3.643 2.087 7.151 1.00 96.94 82 ALA A N 1
ATOM 676 C CA . ALA A 1 82 ? 2.440 2.243 6.335 1.00 96.94 82 ALA A CA 1
ATOM 677 C C . ALA A 1 82 ? 1.346 3.046 7.058 1.00 96.94 82 ALA A C 1
ATOM 679 O O . ALA A 1 82 ? 0.791 3.982 6.478 1.00 96.94 82 ALA A O 1
ATOM 680 N N . LEU A 1 83 ? 1.090 2.732 8.335 1.00 96.50 83 LEU A N 1
ATOM 681 C CA . LEU A 1 83 ? 0.141 3.466 9.178 1.00 96.50 83 LEU A CA 1
ATOM 682 C C . LEU A 1 83 ? 0.491 4.959 9.245 1.00 96.50 83 LEU A C 1
ATOM 684 O O . LEU A 1 83 ? -0.390 5.796 9.071 1.00 96.50 83 LEU A O 1
ATOM 688 N N . SER A 1 84 ? 1.775 5.303 9.390 1.00 95.75 84 SER A N 1
ATOM 689 C CA . SER A 1 84 ? 2.226 6.704 9.440 1.00 95.75 84 SER A CA 1
ATOM 690 C C . SER A 1 84 ? 1.943 7.501 8.153 1.00 95.75 84 SER A C 1
ATOM 692 O O . SER A 1 84 ? 1.900 8.732 8.176 1.00 95.75 84 SER A O 1
ATOM 694 N N . TYR A 1 85 ? 1.732 6.815 7.023 1.00 95.62 85 TYR A N 1
ATOM 695 C CA . TYR A 1 85 ? 1.483 7.436 5.721 1.00 95.62 85 TYR A CA 1
ATOM 696 C C . TYR A 1 85 ? 0.033 7.366 5.251 1.00 95.62 85 TYR A C 1
ATOM 698 O O . TYR A 1 85 ? -0.301 8.063 4.299 1.00 95.62 85 TYR A O 1
ATOM 706 N N . ILE A 1 86 ? -0.845 6.594 5.895 1.00 95.81 86 ILE A N 1
ATOM 707 C CA . ILE A 1 86 ? -2.208 6.315 5.401 1.00 95.81 86 ILE A CA 1
ATOM 708 C C . ILE A 1 86 ? -3.063 7.573 5.163 1.00 95.81 86 ILE A C 1
ATOM 710 O O . ILE A 1 86 ? -3.932 7.586 4.292 1.00 95.81 86 ILE A O 1
ATOM 714 N N . LYS A 1 87 ? -2.789 8.673 5.872 1.00 94.31 87 LYS A N 1
ATOM 715 C CA . LYS A 1 87 ? -3.478 9.966 5.692 1.00 94.31 87 LYS A CA 1
ATOM 716 C C . LYS A 1 87 ? -3.021 10.739 4.444 1.00 94.31 87 LYS A C 1
ATOM 718 O O . LYS A 1 87 ? -3.663 11.713 4.058 1.00 94.31 87 LYS A O 1
ATOM 723 N N . ASP A 1 88 ? -1.928 10.319 3.811 1.00 92.50 88 ASP A N 1
ATOM 724 C CA . ASP A 1 88 ? -1.360 10.888 2.589 1.00 92.50 88 ASP A CA 1
ATOM 725 C C . ASP A 1 88 ? -1.276 9.803 1.508 1.00 92.50 88 ASP A C 1
ATOM 727 O O . ASP A 1 88 ? -0.320 9.032 1.430 1.00 92.50 88 ASP A O 1
ATOM 731 N N . SER A 1 89 ? -2.283 9.779 0.634 1.00 91.56 89 SER A N 1
ATOM 732 C CA . SER A 1 89 ? -2.370 8.822 -0.480 1.00 91.56 89 SER A CA 1
ATOM 733 C C . SER A 1 89 ? -1.118 8.726 -1.349 1.00 91.56 89 SER A C 1
ATOM 735 O O . SER A 1 89 ? -0.776 7.628 -1.781 1.00 91.56 89 SER A O 1
ATOM 737 N N . GLY A 1 90 ? -0.402 9.832 -1.576 1.00 91.31 90 GLY A N 1
ATOM 738 C CA . GLY A 1 90 ? 0.819 9.821 -2.374 1.00 91.31 90 GLY A CA 1
ATOM 739 C C . GLY A 1 90 ? 1.954 9.117 -1.639 1.00 91.31 90 GLY A C 1
ATOM 740 O O . GLY A 1 90 ? 2.580 8.212 -2.195 1.00 91.31 90 GLY A O 1
ATOM 741 N N . LYS A 1 91 ? 2.197 9.489 -0.375 1.00 92.88 91 LYS A N 1
ATOM 742 C CA . LYS A 1 91 ? 3.238 8.854 0.452 1.00 92.88 91 LYS A CA 1
ATOM 743 C C . LYS A 1 91 ? 2.939 7.386 0.721 1.00 92.88 91 LYS A C 1
ATOM 745 O O . LYS A 1 91 ? 3.849 6.572 0.591 1.00 92.88 91 LYS A O 1
ATOM 750 N N . PHE A 1 92 ? 1.689 7.047 1.033 1.00 95.75 92 PHE A N 1
ATOM 751 C CA . PHE A 1 92 ? 1.265 5.670 1.263 1.00 95.75 92 PHE A CA 1
ATOM 752 C C . PHE A 1 92 ? 1.486 4.811 0.018 1.00 95.75 92 PHE A C 1
ATOM 754 O O . PHE A 1 92 ? 2.234 3.837 0.066 1.00 95.75 92 PHE A O 1
ATOM 761 N N . CYS A 1 93 ? 0.919 5.214 -1.125 1.00 95.31 93 CYS A N 1
ATOM 762 C CA . CYS A 1 93 ? 1.033 4.455 -2.372 1.00 95.31 93 CYS A CA 1
ATOM 763 C C . CYS A 1 93 ? 2.489 4.311 -2.827 1.00 95.31 93 CYS A C 1
ATOM 765 O O . CYS A 1 93 ? 2.875 3.256 -3.334 1.00 95.31 93 CYS A O 1
ATOM 767 N N . LYS A 1 94 ? 3.304 5.349 -2.609 1.00 94.44 94 LYS A N 1
ATOM 768 C CA . LYS A 1 94 ? 4.743 5.330 -2.872 1.00 94.44 94 LYS A CA 1
ATOM 769 C C . LYS A 1 94 ? 5.490 4.382 -1.939 1.00 94.44 94 LYS A C 1
ATOM 771 O O . LYS A 1 94 ? 6.338 3.643 -2.418 1.00 94.44 94 LYS A O 1
ATOM 776 N N . PHE A 1 95 ? 5.199 4.395 -0.639 1.00 96.12 95 PHE A N 1
ATOM 777 C CA . PHE A 1 95 ? 5.803 3.467 0.316 1.00 96.12 95 PHE A CA 1
ATOM 778 C C . PHE A 1 95 ? 5.514 2.018 -0.070 1.00 96.12 95 PHE A C 1
ATOM 780 O O . PHE A 1 95 ? 6.450 1.235 -0.186 1.00 96.12 95 PHE A O 1
ATOM 787 N N . VAL A 1 96 ? 4.252 1.693 -0.369 1.00 97.44 96 VAL A N 1
ATOM 788 C CA . VAL A 1 96 ? 3.851 0.350 -0.813 1.00 97.44 96 VAL A CA 1
ATOM 789 C C . VAL A 1 96 ? 4.621 -0.082 -2.066 1.00 97.44 96 VAL A C 1
ATOM 791 O O . VAL A 1 96 ? 5.133 -1.197 -2.122 1.00 97.44 96 VAL A O 1
ATOM 794 N N . ALA A 1 97 ? 4.751 0.802 -3.059 1.00 96.38 97 ALA A N 1
ATOM 795 C CA . ALA A 1 97 ? 5.490 0.496 -4.281 1.00 96.38 97 ALA A CA 1
ATOM 796 C C . ALA A 1 97 ? 6.994 0.308 -4.013 1.00 96.38 97 ALA A C 1
ATOM 798 O O . ALA A 1 97 ? 7.579 -0.665 -4.482 1.00 96.38 97 ALA A O 1
ATOM 799 N N . ASP A 1 98 ? 7.598 1.212 -3.236 1.00 95.12 98 ASP A N 1
ATOM 800 C CA . ASP A 1 98 ? 9.033 1.228 -2.936 1.00 95.12 98 ASP A CA 1
ATOM 801 C C . ASP A 1 98 ? 9.482 -0.005 -2.120 1.00 95.12 98 ASP A C 1
ATOM 803 O O . ASP A 1 98 ? 10.617 -0.445 -2.284 1.00 95.12 98 ASP A O 1
ATOM 807 N N . ILE A 1 99 ? 8.623 -0.582 -1.264 1.00 96.38 99 ILE A N 1
ATOM 808 C CA . ILE A 1 99 ? 8.950 -1.820 -0.526 1.00 96.38 99 ILE A CA 1
ATOM 809 C C . ILE A 1 99 ? 8.700 -3.091 -1.345 1.00 96.38 99 ILE A C 1
ATOM 811 O O . ILE A 1 99 ? 9.318 -4.122 -1.084 1.00 96.38 99 ILE A O 1
ATOM 815 N N . LEU A 1 100 ? 7.792 -3.047 -2.323 1.00 96.88 100 LEU A N 1
ATOM 816 C CA . LEU A 1 100 ? 7.500 -4.207 -3.160 1.00 96.88 100 LEU A CA 1
ATOM 817 C C . LEU A 1 100 ? 8.491 -4.345 -4.308 1.00 96.88 100 LEU A C 1
ATOM 819 O O . LEU A 1 100 ? 8.866 -5.462 -4.640 1.00 96.88 100 LEU A O 1
ATOM 823 N N . LEU A 1 101 ? 8.896 -3.239 -4.928 1.00 95.94 101 LEU A N 1
ATOM 824 C CA . LEU A 1 101 ? 9.590 -3.256 -6.209 1.00 95.94 101 LEU A CA 1
ATOM 825 C C . LEU A 1 101 ? 10.977 -2.617 -6.116 1.00 95.94 101 LEU A C 1
ATOM 827 O O . LEU A 1 101 ? 11.146 -1.574 -5.481 1.00 95.94 101 LEU A O 1
ATOM 831 N N . PRO A 1 102 ? 11.974 -3.177 -6.818 1.00 93.31 102 PRO A N 1
ATOM 832 C CA . PRO A 1 102 ? 13.304 -2.596 -6.855 1.00 93.31 102 PRO A CA 1
ATOM 833 C C . PRO A 1 102 ? 13.279 -1.230 -7.555 1.00 93.31 102 PRO A C 1
ATOM 835 O O . PRO A 1 102 ? 12.536 -1.002 -8.513 1.00 93.31 102 PRO A O 1
ATOM 838 N N . LYS A 1 103 ? 14.158 -0.318 -7.124 1.00 90.50 103 LYS A N 1
ATOM 839 C CA . LYS A 1 103 ? 14.223 1.070 -7.627 1.00 90.50 103 LYS A CA 1
ATOM 840 C C . LYS A 1 103 ? 14.298 1.145 -9.156 1.00 90.50 103 LYS A C 1
ATOM 842 O O . LYS A 1 103 ? 13.611 1.955 -9.767 1.00 90.50 103 LYS A O 1
ATOM 847 N N . ASN A 1 104 ? 15.091 0.270 -9.774 1.00 88.69 104 ASN A N 1
ATOM 848 C CA . ASN A 1 104 ? 15.267 0.233 -11.227 1.00 88.69 104 ASN A CA 1
ATOM 849 C C . ASN A 1 104 ? 13.969 -0.126 -11.967 1.00 88.69 104 ASN A C 1
ATOM 851 O O . ASN A 1 104 ? 13.700 0.440 -13.023 1.00 88.69 104 ASN A O 1
ATOM 855 N N . ALA A 1 105 ? 13.140 -1.009 -11.402 1.00 91.50 105 ALA A N 1
ATOM 856 C CA . ALA A 1 105 ? 11.830 -1.331 -11.956 1.00 91.50 105 ALA A CA 1
ATOM 857 C C . ALA A 1 105 ? 10.888 -0.125 -11.883 1.00 91.50 105 ALA A C 1
ATOM 859 O O . ALA A 1 105 ? 10.269 0.227 -12.882 1.00 91.50 105 ALA A O 1
ATOM 860 N N . LEU A 1 106 ? 10.840 0.551 -10.732 1.00 90.69 106 LEU A N 1
ATOM 861 C CA . LEU A 1 106 ? 10.002 1.738 -10.507 1.00 90.69 106 LEU A CA 1
ATOM 862 C C . LEU A 1 106 ? 10.397 2.948 -11.367 1.00 90.69 106 LEU A C 1
ATOM 864 O O . LEU A 1 106 ? 9.587 3.847 -11.576 1.00 90.69 106 LEU A O 1
ATOM 868 N N . LEU A 1 107 ? 11.641 2.996 -11.849 1.00 87.31 107 LEU A N 1
ATOM 869 C CA . LEU A 1 107 ? 12.105 4.012 -12.797 1.00 87.31 107 LEU A CA 1
ATOM 870 C C . LEU A 1 107 ? 11.796 3.651 -14.257 1.00 87.31 107 LEU A C 1
ATOM 872 O O . LEU A 1 107 ? 11.766 4.545 -15.104 1.00 87.31 107 LEU A O 1
ATOM 876 N N . LYS A 1 108 ? 11.595 2.363 -14.557 1.00 87.38 108 LYS A N 1
ATOM 877 C CA . LYS A 1 108 ? 11.388 1.852 -15.918 1.00 87.38 108 LYS A CA 1
ATOM 878 C C . LYS A 1 108 ? 9.908 1.689 -16.265 1.00 87.38 108 LYS A C 1
ATOM 880 O O . LYS A 1 108 ? 9.513 2.037 -17.376 1.00 87.38 108 LYS A O 1
ATOM 885 N N . TYR A 1 109 ? 9.116 1.173 -15.331 1.00 91.06 109 TYR A N 1
ATOM 886 C CA . TYR A 1 109 ? 7.723 0.797 -15.548 1.00 91.06 109 TYR A CA 1
ATOM 887 C C . TYR A 1 109 ? 6.762 1.638 -14.708 1.00 91.06 109 TYR A C 1
ATOM 889 O O . TYR A 1 109 ? 7.143 2.291 -13.735 1.00 91.06 109 TYR A O 1
ATOM 897 N N . TYR A 1 110 ? 5.495 1.612 -15.103 1.00 91.44 110 TYR A N 1
ATOM 898 C CA . TYR A 1 110 ? 4.426 2.413 -14.528 1.00 91.44 110 TYR A CA 1
ATOM 899 C C . TYR A 1 110 ? 3.265 1.518 -14.115 1.00 91.44 110 TYR A C 1
ATOM 901 O O . TYR A 1 110 ? 2.955 0.524 -14.772 1.00 91.44 110 TYR A O 1
ATOM 909 N N . PHE A 1 111 ? 2.576 1.907 -13.047 1.00 92.38 111 PHE A N 1
ATOM 910 C CA . PHE A 1 111 ? 1.304 1.280 -12.708 1.00 92.38 111 PHE A CA 1
ATOM 911 C C . PHE A 1 111 ? 0.208 1.770 -13.665 1.00 92.38 111 PHE A C 1
ATOM 913 O O . PHE A 1 111 ? 0.173 2.971 -13.971 1.00 92.38 111 PHE A O 1
ATOM 920 N N . PRO A 1 112 ? -0.713 0.900 -14.110 1.00 89.06 112 PRO A N 1
ATOM 921 C CA . PRO A 1 112 ? -1.894 1.323 -14.855 1.00 89.06 112 PRO A CA 1
ATOM 922 C C . PRO A 1 112 ? -2.713 2.360 -14.069 1.00 89.06 112 PRO A C 1
ATOM 924 O O . PRO A 1 112 ? -2.877 2.253 -12.854 1.00 89.06 112 PRO A O 1
ATOM 927 N N . SER A 1 113 ? -3.222 3.390 -14.748 1.00 81.56 113 SER A N 1
ATOM 928 C CA . SER A 1 113 ? -4.032 4.445 -14.127 1.00 81.56 113 SER A CA 1
ATOM 929 C C . SER A 1 113 ? -5.056 5.000 -15.105 1.00 81.56 113 SER A C 1
ATOM 931 O O . SER A 1 113 ? -4.748 5.234 -16.271 1.00 81.56 113 SER A O 1
ATOM 933 N N . GLU A 1 114 ? -6.250 5.317 -14.607 1.00 75.50 114 GLU A N 1
ATOM 934 C CA . GLU A 1 114 ? -7.309 5.974 -15.386 1.00 75.50 114 GLU A CA 1
ATOM 935 C C . GLU A 1 114 ? -6.908 7.378 -15.871 1.00 75.50 114 GLU A C 1
ATOM 937 O O . GLU A 1 114 ? -7.438 7.875 -16.863 1.00 75.50 114 GLU A O 1
ATOM 942 N N . LYS A 1 115 ? -5.956 8.029 -15.188 1.00 71.31 115 LYS A N 1
ATOM 943 C CA . LYS A 1 115 ? -5.564 9.421 -15.462 1.00 71.31 115 LYS A CA 1
ATOM 944 C C . LYS A 1 115 ? -4.498 9.568 -16.543 1.00 71.31 115 LYS A C 1
ATOM 946 O O . LYS A 1 115 ? -4.351 10.656 -17.096 1.00 71.31 115 LYS A O 1
ATOM 951 N N . THR A 1 116 ? -3.744 8.509 -16.833 1.00 68.94 116 THR A N 1
ATOM 952 C CA . THR A 1 116 ? -2.591 8.578 -17.738 1.00 68.94 116 THR A CA 1
ATOM 953 C C . THR A 1 116 ? -2.519 7.327 -18.599 1.00 68.94 116 THR A C 1
ATOM 955 O O . THR A 1 116 ? -2.395 6.224 -18.078 1.00 68.94 116 THR A O 1
ATOM 958 N N . ARG A 1 117 ? -2.511 7.499 -19.925 1.00 78.88 117 ARG A N 1
ATOM 959 C CA . ARG A 1 117 ? -2.292 6.399 -20.873 1.00 78.88 117 ARG A CA 1
ATOM 960 C C . ARG A 1 117 ? -0.791 6.168 -21.071 1.00 78.88 117 ARG A C 1
ATOM 962 O O . ARG A 1 117 ? -0.053 7.116 -21.343 1.00 78.88 117 ARG A O 1
ATOM 969 N N . ARG A 1 118 ? -0.343 4.920 -20.926 1.00 84.12 118 ARG A N 1
ATOM 970 C CA . ARG A 1 118 ? 1.036 4.470 -21.174 1.00 84.12 118 ARG A CA 1
ATOM 971 C C . ARG A 1 118 ? 1.025 3.301 -22.168 1.00 84.12 118 ARG A C 1
ATOM 973 O O . ARG A 1 118 ? 0.049 2.554 -22.160 1.00 84.12 118 ARG A O 1
ATOM 980 N N . PRO A 1 119 ? 2.068 3.145 -23.002 1.00 86.81 119 PRO A N 1
ATOM 981 C CA . PRO A 1 119 ? 2.252 1.944 -23.817 1.00 86.81 119 PRO A CA 1
ATOM 982 C C . PRO A 1 119 ? 2.373 0.689 -22.945 1.00 86.81 119 PRO A C 1
ATOM 984 O O . PRO A 1 119 ? 2.907 0.771 -21.836 1.00 86.81 119 PRO A O 1
ATOM 987 N N . ILE A 1 120 ? 1.901 -0.455 -23.444 1.00 86.75 120 ILE A N 1
ATOM 988 C CA . ILE A 1 120 ? 1.841 -1.714 -22.685 1.00 86.75 120 ILE A CA 1
ATOM 989 C C . ILE A 1 120 ? 3.233 -2.221 -22.275 1.00 86.75 120 ILE A C 1
ATOM 991 O O . ILE A 1 120 ? 3.399 -2.772 -21.190 1.00 86.75 120 ILE A O 1
ATOM 995 N N . GLU A 1 121 ? 4.267 -1.925 -23.066 1.00 88.75 121 GLU A N 1
ATOM 996 C CA . GLU A 1 121 ? 5.658 -2.316 -22.784 1.00 88.75 121 GLU A CA 1
ATOM 997 C C . GLU A 1 121 ? 6.264 -1.520 -21.613 1.00 88.75 121 GLU A C 1
ATOM 999 O O . GLU A 1 121 ? 7.331 -1.849 -21.094 1.00 88.75 121 GLU A O 1
ATOM 1004 N N . GLN A 1 122 ? 5.592 -0.442 -21.196 1.00 89.81 122 GLN A N 1
ATOM 1005 C CA . GLN A 1 122 ? 5.982 0.398 -20.064 1.00 89.81 122 GLN A CA 1
ATOM 1006 C C . GLN A 1 122 ? 5.144 0.112 -18.815 1.00 89.81 122 GLN A C 1
ATOM 1008 O O . GLN A 1 122 ? 5.366 0.749 -17.786 1.00 89.81 122 GLN A O 1
ATOM 1013 N N . LEU A 1 123 ? 4.176 -0.802 -18.875 1.00 92.31 123 LEU A N 1
ATOM 1014 C CA . LEU A 1 123 ? 3.310 -1.119 -17.746 1.00 92.31 123 LEU A CA 1
ATOM 1015 C C . LEU A 1 123 ? 3.844 -2.309 -16.954 1.00 92.31 123 LEU A C 1
ATOM 1017 O O . LEU A 1 123 ? 4.379 -3.267 -17.517 1.00 92.31 123 LEU A O 1
ATOM 1021 N N . PHE A 1 124 ? 3.680 -2.243 -15.633 1.00 94.06 124 PHE A N 1
ATOM 1022 C CA . PHE A 1 124 ? 3.812 -3.427 -14.792 1.00 94.06 124 PHE A CA 1
ATOM 1023 C C . PHE A 1 124 ? 2.775 -4.473 -15.197 1.00 94.06 124 PHE A C 1
ATOM 1025 O O . PHE A 1 124 ? 1.621 -4.128 -15.446 1.00 94.06 124 PHE A O 1
ATOM 1032 N N . ASN A 1 125 ? 3.192 -5.739 -15.225 1.00 92.38 125 ASN A N 1
ATOM 1033 C CA . ASN A 1 125 ? 2.292 -6.853 -15.491 1.00 92.38 125 ASN A CA 1
ATOM 1034 C C . ASN A 1 125 ? 1.228 -7.025 -14.391 1.00 92.38 125 ASN A C 1
ATOM 1036 O O . ASN A 1 125 ? 1.342 -6.500 -13.275 1.00 92.38 125 ASN A O 1
ATOM 1040 N N . ASP A 1 126 ? 0.207 -7.821 -14.701 1.00 91.06 126 ASP A N 1
ATOM 1041 C CA . ASP A 1 126 ? -0.949 -8.000 -13.826 1.00 91.06 126 ASP A CA 1
ATOM 1042 C C . ASP A 1 126 ? -0.590 -8.639 -12.482 1.00 91.06 126 ASP A C 1
ATOM 1044 O O . ASP A 1 126 ? -1.178 -8.281 -11.464 1.00 91.06 126 ASP A O 1
ATOM 1048 N N . ILE A 1 127 ? 0.418 -9.515 -12.435 1.00 92.12 127 ILE A N 1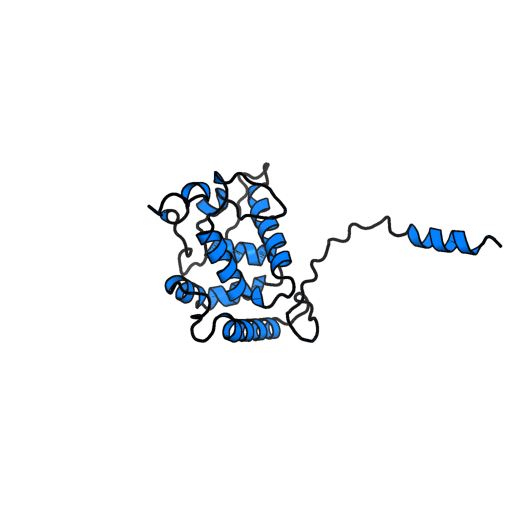
ATOM 1049 C CA . ILE A 1 127 ? 0.886 -10.141 -11.188 1.00 92.12 127 ILE A CA 1
ATOM 1050 C C . ILE A 1 127 ? 1.406 -9.074 -10.215 1.00 92.12 127 ILE A C 1
ATOM 1052 O O . ILE A 1 127 ? 1.043 -9.065 -9.035 1.00 92.12 127 ILE A O 1
ATOM 1056 N N . ILE A 1 128 ? 2.230 -8.143 -10.702 1.00 94.69 128 ILE A N 1
ATOM 1057 C CA . ILE A 1 128 ? 2.763 -7.042 -9.892 1.00 94.69 128 ILE A CA 1
ATOM 1058 C C . ILE A 1 128 ? 1.637 -6.105 -9.458 1.00 94.69 128 ILE A C 1
ATOM 1060 O O . ILE A 1 128 ? 1.586 -5.715 -8.289 1.00 94.69 128 ILE A O 1
ATOM 1064 N N . VAL A 1 129 ? 0.721 -5.766 -10.367 1.00 94.38 129 VAL A N 1
ATOM 1065 C CA . VAL A 1 129 ? -0.422 -4.892 -10.063 1.00 94.38 129 VAL A CA 1
ATOM 1066 C C . VAL A 1 129 ? -1.327 -5.524 -9.002 1.00 94.38 129 VAL A C 1
ATOM 1068 O O . VAL A 1 129 ? -1.723 -4.854 -8.046 1.00 94.38 129 VAL A O 1
ATOM 1071 N N . GLN A 1 130 ? -1.611 -6.823 -9.104 1.00 93.38 130 GLN A N 1
ATOM 1072 C CA . GLN A 1 130 ? -2.385 -7.561 -8.106 1.00 93.38 130 GLN A CA 1
ATOM 1073 C C . GLN A 1 130 ? -1.667 -7.602 -6.753 1.00 93.38 130 GLN A C 1
ATOM 1075 O O . GLN A 1 130 ? -2.280 -7.289 -5.731 1.00 93.38 130 GLN A O 1
ATOM 1080 N N . CYS A 1 131 ? -0.367 -7.914 -6.738 1.00 95.25 131 CYS A N 1
ATOM 1081 C CA . CYS A 1 131 ? 0.444 -7.924 -5.520 1.00 95.25 131 CYS A CA 1
ATOM 1082 C C . CYS A 1 131 ? 0.454 -6.548 -4.831 1.00 95.25 131 CYS A C 1
ATOM 1084 O O . CYS A 1 131 ? 0.272 -6.452 -3.614 1.00 95.25 131 CYS A O 1
ATOM 1086 N N . TYR A 1 132 ? 0.580 -5.475 -5.614 1.00 96.75 132 TYR A N 1
ATOM 1087 C CA . TYR A 1 132 ? 0.496 -4.100 -5.133 1.00 96.75 132 TYR A CA 1
ATOM 1088 C C . TYR A 1 132 ? -0.862 -3.788 -4.498 1.00 96.75 132 TYR A C 1
ATOM 1090 O O . TYR A 1 132 ? -0.908 -3.296 -3.370 1.00 96.75 132 TYR A O 1
ATOM 1098 N N . ASN A 1 133 ? -1.962 -4.127 -5.173 1.00 95.25 133 ASN A N 1
ATOM 1099 C CA . ASN A 1 133 ? -3.316 -3.872 -4.676 1.00 95.25 133 ASN A CA 1
ATOM 1100 C C . ASN A 1 133 ? -3.602 -4.634 -3.376 1.00 95.25 133 ASN A C 1
ATOM 1102 O O . ASN A 1 133 ? -4.110 -4.056 -2.414 1.00 95.25 133 ASN A O 1
ATOM 1106 N N . ILE A 1 134 ? -3.240 -5.918 -3.330 1.00 94.94 134 ILE A N 1
ATOM 1107 C CA . ILE A 1 134 ? -3.380 -6.764 -2.139 1.00 94.94 134 ILE A CA 1
ATOM 1108 C C . ILE A 1 134 ? -2.567 -6.185 -0.978 1.00 94.94 134 ILE A C 1
ATOM 1110 O O . ILE A 1 134 ? -3.070 -6.067 0.140 1.00 94.94 134 ILE A O 1
ATOM 1114 N N . THR A 1 135 ? -1.331 -5.768 -1.248 1.00 96.81 135 THR A N 1
ATOM 1115 C CA . THR A 1 135 ? -0.459 -5.168 -0.237 1.00 96.81 135 THR A CA 1
ATOM 1116 C C . THR A 1 135 ? -1.016 -3.844 0.277 1.00 96.81 135 THR A C 1
ATOM 1118 O O . THR A 1 135 ? -1.071 -3.634 1.487 1.00 96.81 135 THR A O 1
ATOM 1121 N N . ALA A 1 136 ? -1.470 -2.958 -0.613 1.00 97.31 136 ALA A N 1
ATOM 1122 C CA . ALA A 1 136 ? -2.073 -1.684 -0.237 1.00 97.31 136 ALA A CA 1
ATOM 1123 C C . ALA A 1 136 ? -3.297 -1.900 0.666 1.00 97.31 136 ALA A C 1
ATOM 1125 O O . ALA A 1 136 ? -3.389 -1.290 1.736 1.00 97.31 136 ALA A O 1
ATOM 1126 N N . LYS A 1 137 ? -4.189 -2.825 0.287 1.00 95.81 137 LYS A N 1
ATOM 1127 C CA . LYS A 1 137 ? -5.342 -3.234 1.100 1.00 95.81 137 LYS A CA 1
ATOM 1128 C C . LYS A 1 137 ? -4.920 -3.705 2.477 1.00 95.81 137 LYS A C 1
ATOM 1130 O O . LYS A 1 137 ? -5.355 -3.127 3.472 1.00 95.81 137 LYS A O 1
ATOM 1135 N N . TYR A 1 138 ? -4.026 -4.690 2.524 1.00 95.81 138 TYR A N 1
ATOM 1136 C CA . TYR A 1 138 ? -3.545 -5.289 3.763 1.00 95.81 138 TYR A CA 1
ATOM 1137 C C . TYR A 1 138 ? -2.906 -4.260 4.706 1.00 95.81 138 TYR A C 1
ATOM 1139 O O . TYR A 1 138 ? -3.116 -4.288 5.924 1.00 95.81 138 TYR A O 1
ATOM 1147 N N . LEU A 1 139 ? -2.136 -3.320 4.159 1.00 96.81 139 LEU A N 1
ATOM 1148 C CA . LEU A 1 139 ? -1.441 -2.299 4.939 1.00 96.81 139 LEU A CA 1
ATOM 1149 C C . LEU A 1 139 ? -2.345 -1.165 5.429 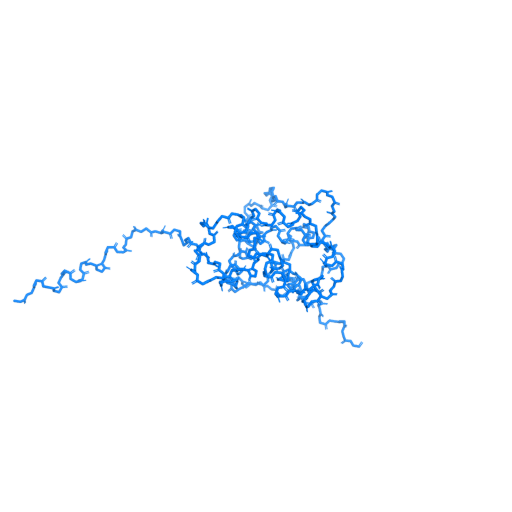1.00 96.81 139 LEU A C 1
ATOM 1151 O O . LEU A 1 139 ? -1.931 -0.423 6.316 1.00 96.81 139 LEU A O 1
ATOM 1155 N N . GLY A 1 140 ? -3.583 -1.080 4.943 1.00 95.06 140 GLY A N 1
ATOM 1156 C CA . GLY A 1 140 ? -4.611 -0.251 5.563 1.00 95.06 140 GLY A CA 1
ATOM 1157 C C . GLY A 1 140 ? -5.608 0.368 4.600 1.00 95.06 140 GLY A C 1
ATOM 1158 O O . GLY A 1 140 ? -6.632 0.865 5.053 1.00 95.06 140 GLY A O 1
ATOM 1159 N N . LEU A 1 141 ? -5.368 0.309 3.288 1.00 95.50 141 LEU A N 1
ATOM 1160 C CA . LEU A 1 141 ? -6.264 0.918 2.306 1.00 95.50 141 LEU A CA 1
ATOM 1161 C C . LEU A 1 141 ? -7.688 0.342 2.362 1.00 95.50 141 LEU A C 1
ATOM 1163 O O . LEU A 1 141 ? -8.642 1.070 2.102 1.00 95.50 141 LEU A O 1
ATOM 1167 N N . GLY A 1 142 ? -7.844 -0.919 2.779 1.00 93.25 142 GLY A N 1
ATOM 1168 C CA . GLY A 1 142 ? -9.146 -1.584 2.884 1.00 93.25 142 GLY A CA 1
ATOM 1169 C C . GLY A 1 142 ? -10.108 -0.973 3.914 1.00 93.25 142 GLY A C 1
ATOM 1170 O O . GLY A 1 142 ? -11.256 -1.407 3.991 1.00 93.25 142 GLY A O 1
ATOM 1171 N N . ILE A 1 143 ? -9.667 0.008 4.713 1.00 95.12 143 ILE A N 1
ATOM 1172 C CA . ILE A 1 143 ? -10.544 0.779 5.608 1.00 95.12 143 ILE A CA 1
ATOM 1173 C C . ILE A 1 143 ? -11.127 2.025 4.932 1.00 95.12 143 ILE A C 1
ATOM 1175 O O . ILE A 1 143 ? -11.906 2.719 5.570 1.00 95.12 143 ILE A O 1
ATOM 1179 N N . VAL A 1 144 ? -10.728 2.373 3.706 1.00 95.06 144 VAL A N 1
ATOM 1180 C CA . VAL A 1 144 ? -11.105 3.635 3.051 1.00 95.06 144 VAL A CA 1
ATOM 1181 C C . VAL A 1 144 ? -12.322 3.425 2.150 1.00 95.06 144 VAL A C 1
ATOM 1183 O O . VAL A 1 144 ? -12.280 2.609 1.233 1.00 95.06 144 VAL A O 1
ATOM 1186 N N . ALA A 1 145 ? -13.398 4.191 2.361 1.00 91.31 145 ALA A N 1
ATOM 1187 C CA . ALA A 1 145 ? -14.666 4.008 1.640 1.00 91.31 145 ALA A CA 1
ATOM 1188 C C . ALA A 1 145 ? -14.531 4.223 0.124 1.00 91.31 145 ALA A C 1
ATOM 1190 O O . ALA A 1 145 ? -15.117 3.499 -0.678 1.00 91.31 145 ALA A O 1
ATOM 1191 N N . GLU A 1 146 ? -13.691 5.176 -0.274 1.00 89.62 146 GLU A N 1
ATOM 1192 C CA . GLU A 1 146 ? -13.377 5.475 -1.672 1.00 89.62 146 GLU A CA 1
ATOM 1193 C C . GLU A 1 146 ? -12.006 4.912 -2.075 1.00 89.62 146 GLU A C 1
ATOM 1195 O O . GLU A 1 146 ? -11.229 5.566 -2.775 1.00 89.62 146 GLU A O 1
ATOM 1200 N N . GLU A 1 147 ? -11.695 3.691 -1.627 1.00 91.94 147 GLU A N 1
ATOM 1201 C CA . GLU A 1 147 ? -10.411 3.012 -1.853 1.00 91.94 147 GLU A CA 1
ATOM 1202 C C . GLU A 1 147 ? -9.917 3.136 -3.308 1.00 91.94 147 GLU A C 1
ATOM 1204 O O . GLU A 1 147 ? -8.760 3.486 -3.541 1.00 91.94 147 GLU A O 1
ATOM 1209 N N . LYS A 1 148 ? -10.789 2.922 -4.305 1.00 91.31 148 LYS A N 1
ATOM 1210 C CA . LYS A 1 148 ? -10.408 3.021 -5.726 1.00 91.31 148 LYS A CA 1
ATOM 1211 C C . LYS A 1 148 ? -9.939 4.426 -6.115 1.00 91.31 148 LYS A C 1
ATOM 1213 O O . LYS A 1 148 ? -8.957 4.564 -6.841 1.00 91.31 148 LYS A O 1
ATOM 1218 N N . HIS A 1 149 ? -10.613 5.468 -5.625 1.00 91.00 149 HIS A N 1
ATOM 1219 C CA . HIS A 1 149 ? -10.226 6.857 -5.885 1.00 91.00 149 HIS A CA 1
ATOM 1220 C C . HIS A 1 149 ? -8.933 7.220 -5.156 1.00 91.00 149 HIS A C 1
ATOM 1222 O O . HIS A 1 149 ? -8.060 7.864 -5.746 1.00 91.00 149 HIS A O 1
ATOM 1228 N N . TYR A 1 150 ? -8.785 6.766 -3.908 1.00 93.12 150 TYR A N 1
ATOM 1229 C CA . TYR A 1 150 ? -7.551 6.911 -3.139 1.00 93.12 150 TYR A CA 1
ATOM 1230 C C . TYR A 1 150 ? -6.366 6.317 -3.901 1.00 93.12 150 TYR A C 1
ATOM 1232 O O . TYR A 1 150 ? -5.363 6.999 -4.127 1.00 93.12 150 TYR A O 1
ATOM 1240 N N . LEU A 1 151 ? -6.509 5.070 -4.352 1.00 93.00 151 LEU A N 1
ATOM 1241 C CA . LEU A 1 151 ? -5.471 4.343 -5.069 1.00 93.00 151 LEU A CA 1
ATOM 1242 C C . LEU A 1 151 ? -5.172 4.973 -6.430 1.00 93.00 151 LEU A C 1
ATOM 1244 O O . LEU A 1 151 ? -4.013 5.218 -6.746 1.00 93.00 151 LEU A O 1
ATOM 1248 N N . SER A 1 152 ? -6.202 5.310 -7.212 1.00 91.06 152 SER A N 1
ATOM 1249 C CA . SER A 1 152 ? -6.058 5.962 -8.522 1.00 91.06 152 SER A CA 1
ATOM 1250 C C . SER A 1 152 ? -5.312 7.297 -8.413 1.00 91.06 152 SER A C 1
ATOM 1252 O O . SER A 1 152 ? -4.406 7.585 -9.203 1.00 91.06 152 SER A O 1
ATOM 1254 N N . TYR A 1 153 ? -5.629 8.107 -7.397 1.00 89.81 153 TYR A N 1
ATOM 1255 C CA . TYR A 1 153 ? -4.915 9.354 -7.133 1.00 89.81 153 TYR A CA 1
ATOM 1256 C C . TYR A 1 153 ? -3.474 9.115 -6.656 1.00 89.81 153 TYR A C 1
ATOM 1258 O O . TYR A 1 153 ? -2.557 9.754 -7.173 1.00 89.81 153 TYR A O 1
ATOM 1266 N N . GLY A 1 154 ? -3.251 8.179 -5.732 1.00 91.12 154 GLY A N 1
ATOM 1267 C CA . GLY A 1 154 ? -1.913 7.840 -5.246 1.00 91.12 154 GLY A CA 1
ATOM 1268 C C . GLY A 1 154 ? -0.998 7.272 -6.337 1.00 91.12 154 GLY A C 1
ATOM 1269 O O . GLY A 1 154 ? 0.147 7.708 -6.458 1.00 91.12 154 GLY A O 1
ATOM 1270 N N . ILE A 1 155 ? -1.514 6.386 -7.195 1.00 91.81 155 ILE A N 1
ATOM 1271 C CA . ILE A 1 155 ? -0.812 5.866 -8.378 1.00 91.81 155 ILE A CA 1
ATOM 1272 C C . ILE A 1 155 ? -0.488 6.995 -9.355 1.00 91.81 155 ILE A C 1
ATOM 1274 O O . ILE A 1 155 ? 0.618 7.045 -9.889 1.00 91.81 155 ILE A O 1
ATOM 1278 N N . HIS A 1 156 ? -1.418 7.924 -9.590 1.00 89.00 156 HIS A N 1
ATOM 1279 C CA . HIS A 1 156 ? -1.138 9.078 -10.440 1.00 89.00 156 HIS A CA 1
ATOM 1280 C C . HIS A 1 156 ? 0.053 9.885 -9.904 1.00 89.00 156 HIS A C 1
ATOM 1282 O O . HIS A 1 156 ? 0.984 10.153 -10.661 1.00 89.00 156 HIS A O 1
ATOM 1288 N N . LEU A 1 157 ? 0.081 10.188 -8.601 1.00 86.81 157 LEU A N 1
ATOM 1289 C CA . LEU A 1 157 ? 1.213 10.877 -7.974 1.00 86.81 157 LEU A CA 1
ATOM 1290 C C . LEU A 1 157 ? 2.519 10.076 -8.104 1.00 86.81 157 LEU A C 1
ATOM 1292 O O . LEU A 1 157 ? 3.544 10.627 -8.516 1.00 86.81 157 LEU A O 1
ATOM 1296 N N . LEU A 1 158 ? 2.476 8.768 -7.836 1.00 87.25 158 LEU A N 1
ATOM 1297 C CA . LEU A 1 158 ? 3.612 7.862 -8.014 1.00 87.25 158 LEU A CA 1
ATOM 1298 C C . LEU A 1 158 ? 4.142 7.880 -9.457 1.00 87.25 158 LEU A C 1
ATOM 1300 O O . LEU A 1 158 ? 5.345 7.999 -9.657 1.00 87.25 158 LEU A O 1
ATOM 1304 N N . ASN A 1 159 ? 3.265 7.830 -10.457 1.00 85.12 159 ASN A N 1
ATOM 1305 C CA . ASN A 1 159 ? 3.633 7.849 -11.875 1.00 85.12 159 ASN A CA 1
ATOM 1306 C C . ASN A 1 159 ? 4.095 9.231 -12.366 1.00 85.12 159 ASN A C 1
ATOM 1308 O O . ASN A 1 159 ? 4.780 9.325 -13.384 1.00 85.12 159 ASN A O 1
ATOM 1312 N N . THR A 1 160 ? 3.700 10.320 -11.700 1.00 75.81 160 THR A N 1
ATOM 1313 C CA . THR A 1 160 ? 4.209 11.667 -12.020 1.00 75.81 160 THR A CA 1
ATOM 1314 C C . THR A 1 160 ? 5.621 11.905 -11.486 1.00 75.81 160 THR A C 1
ATOM 1316 O O . THR A 1 160 ? 6.350 12.708 -12.064 1.00 75.81 160 THR A O 1
ATOM 1319 N N . ARG A 1 161 ? 6.057 11.145 -10.468 1.00 64.19 161 ARG A N 1
ATOM 1320 C CA . ARG A 1 161 ? 7.434 11.140 -9.929 1.00 64.19 161 ARG A CA 1
ATOM 1321 C C . ARG A 1 161 ? 8.497 10.926 -11.010 1.00 64.19 161 ARG A C 1
ATOM 1323 O O . ARG A 1 161 ? 9.590 11.467 -10.916 1.00 64.19 161 ARG A O 1
ATOM 1330 N N . THR A 1 162 ? 8.175 10.137 -12.030 1.00 52.41 162 THR A N 1
ATOM 1331 C CA . THR A 1 162 ? 9.046 9.793 -13.165 1.00 52.41 162 THR A CA 1
ATOM 1332 C C . THR A 1 162 ? 8.946 10.787 -14.329 1.00 52.41 162 THR A C 1
ATOM 1334 O O . THR A 1 162 ? 9.670 10.650 -15.316 1.00 52.41 162 THR A O 1
ATOM 1337 N N . TYR A 1 163 ? 8.076 11.802 -14.238 1.00 45.12 163 TYR A N 1
ATOM 1338 C CA . TYR A 1 163 ? 7.756 12.713 -15.342 1.00 45.12 163 TYR A CA 1
ATOM 1339 C C . TYR A 1 163 ? 8.325 14.123 -15.220 1.00 45.12 163 TYR A C 1
ATOM 1341 O O . TYR A 1 163 ? 8.106 14.931 -16.127 1.00 45.12 163 TYR A O 1
ATOM 1349 N N . ASP A 1 164 ? 9.076 14.429 -14.161 1.00 41.44 164 ASP A N 1
ATOM 1350 C CA . ASP A 1 164 ? 9.774 15.706 -14.080 1.00 41.44 164 ASP A CA 1
ATOM 1351 C C . ASP A 1 164 ? 10.937 15.706 -15.089 1.00 41.44 164 ASP A C 1
ATOM 1353 O O . ASP A 1 164 ? 12.057 15.267 -14.822 1.00 41.44 164 ASP A O 1
ATOM 1357 N N . LYS A 1 165 ? 10.634 16.103 -16.332 1.00 44.50 165 LYS A N 1
ATOM 1358 C CA . LYS A 1 165 ? 11.551 16.052 -17.483 1.00 44.50 165 LYS A CA 1
ATOM 1359 C C . LYS A 1 165 ? 12.789 16.935 -17.289 1.00 44.50 165 LYS A C 1
ATOM 1361 O O . LYS A 1 165 ? 13.809 16.669 -17.916 1.00 44.50 165 LYS A O 1
ATOM 1366 N N . ILE A 1 166 ? 12.715 17.931 -16.405 1.00 44.75 166 ILE A N 1
ATOM 1367 C CA . ILE A 1 166 ? 13.841 18.795 -16.011 1.00 44.75 166 ILE A CA 1
ATOM 1368 C C . ILE A 1 166 ? 14.741 18.076 -14.984 1.00 44.75 166 ILE A C 1
ATOM 1370 O O . ILE A 1 166 ? 15.929 18.365 -14.864 1.00 44.75 166 ILE A O 1
ATOM 1374 N N . ALA A 1 167 ? 14.202 17.061 -14.308 1.00 45.38 167 ALA A N 1
ATOM 1375 C CA . ALA A 1 167 ? 14.774 16.411 -13.141 1.00 45.38 167 ALA A CA 1
ATOM 1376 C C . ALA A 1 167 ? 15.008 14.901 -13.352 1.00 45.38 167 ALA A C 1
ATOM 1378 O O . ALA A 1 167 ? 14.963 14.114 -12.411 1.00 45.38 167 ALA A O 1
ATOM 1379 N N . ARG A 1 168 ? 15.392 14.468 -14.563 1.00 45.66 168 ARG A N 1
ATOM 1380 C CA . ARG A 1 168 ? 15.949 13.108 -14.779 1.00 45.66 168 ARG A CA 1
ATOM 1381 C C . ARG A 1 168 ? 17.243 12.836 -13.977 1.00 45.66 168 ARG A C 1
ATOM 1383 O O . ARG A 1 168 ? 17.733 11.714 -13.977 1.00 45.66 168 ARG A O 1
ATOM 1390 N N . LYS A 1 169 ? 17.770 13.856 -13.283 1.00 43.66 169 LYS A N 1
ATOM 1391 C CA . LYS A 1 169 ? 18.828 13.799 -12.257 1.00 43.66 169 LYS A CA 1
ATOM 1392 C C . LYS A 1 169 ? 18.362 14.271 -10.865 1.00 43.66 169 LYS A C 1
ATOM 1394 O O . LYS A 1 169 ? 19.198 14.580 -10.022 1.00 43.66 169 LYS A O 1
ATOM 1399 N N . ALA A 1 170 ? 17.058 14.385 -10.603 1.00 49.03 170 ALA A N 1
ATOM 1400 C CA . ALA A 1 170 ? 16.590 14.617 -9.243 1.00 49.03 170 ALA A CA 1
ATOM 1401 C C . ALA A 1 170 ? 16.915 13.383 -8.406 1.00 49.03 170 ALA A C 1
ATOM 1403 O O . ALA A 1 170 ? 16.686 12.253 -8.836 1.00 49.03 170 ALA A O 1
ATOM 1404 N N . ASN A 1 171 ? 17.431 13.608 -7.203 1.00 54.69 171 ASN A N 1
ATOM 1405 C CA . ASN A 1 171 ? 17.593 12.587 -6.178 1.00 54.69 171 ASN A CA 1
ATOM 1406 C C . ASN A 1 171 ? 16.206 12.102 -5.747 1.00 54.69 171 ASN A C 1
ATOM 1408 O O . ASN A 1 171 ? 15.646 12.539 -4.743 1.00 54.69 171 ASN A O 1
ATOM 1412 N N . VAL A 1 172 ? 15.612 11.238 -6.563 1.00 67.31 172 VAL A N 1
ATOM 1413 C CA . VAL A 1 172 ? 14.306 10.659 -6.320 1.00 67.31 172 VAL A CA 1
ATOM 1414 C C . VAL A 1 172 ? 14.436 9.758 -5.088 1.00 67.31 172 VAL A C 1
ATOM 1416 O O . VAL A 1 172 ? 14.968 8.656 -5.163 1.00 67.31 172 VAL A O 1
ATOM 1419 N N . LEU A 1 173 ? 13.974 10.236 -3.931 1.00 78.31 173 LEU A N 1
ATOM 1420 C CA . LEU A 1 173 ? 14.082 9.509 -2.664 1.00 78.31 173 LEU A CA 1
ATOM 1421 C C . LEU A 1 173 ? 13.158 8.293 -2.674 1.00 78.31 173 LEU A C 1
ATOM 1423 O O . LEU A 1 173 ? 11.948 8.448 -2.830 1.00 78.31 173 LEU A O 1
ATOM 1427 N N . PHE A 1 174 ? 13.712 7.098 -2.496 1.00 84.88 174 PHE A N 1
ATOM 1428 C CA . PHE A 1 174 ? 12.967 5.847 -2.329 1.00 84.88 174 PHE A CA 1
ATOM 1429 C C . PHE A 1 174 ? 12.902 5.487 -0.851 1.00 84.88 174 PHE A C 1
ATOM 1431 O O . PHE A 1 174 ? 13.890 5.663 -0.139 1.00 84.88 174 PHE A O 1
ATOM 1438 N N . TYR A 1 175 ? 11.765 4.965 -0.405 1.00 87.25 175 TYR A N 1
ATOM 1439 C CA . TYR A 1 175 ? 11.720 4.292 0.884 1.00 87.25 175 TYR A CA 1
ATOM 1440 C C . TYR A 1 175 ? 12.519 2.992 0.800 1.00 87.25 175 TYR A C 1
ATOM 1442 O O . TYR A 1 175 ? 12.467 2.282 -0.200 1.00 87.25 175 TYR A O 1
ATOM 1450 N N . THR A 1 176 ? 13.279 2.703 1.847 1.00 87.31 176 THR A N 1
ATOM 1451 C CA . THR A 1 176 ? 14.023 1.454 2.001 1.00 87.31 176 THR A CA 1
ATOM 1452 C C . THR A 1 176 ? 13.663 0.831 3.341 1.00 87.31 176 THR A C 1
ATOM 1454 O O . THR A 1 176 ? 13.378 1.546 4.308 1.00 87.31 176 THR A O 1
ATOM 1457 N N . LEU A 1 177 ? 13.647 -0.498 3.369 1.00 90.50 177 LEU A N 1
ATOM 1458 C CA . LEU A 1 177 ? 13.636 -1.292 4.591 1.00 90.50 177 LEU A CA 1
ATOM 1459 C C . LEU A 1 177 ? 15.089 -1.704 4.825 1.00 90.50 177 LEU A C 1
ATOM 1461 O O . LEU A 1 177 ? 15.678 -2.364 3.976 1.00 90.50 177 LEU A O 1
ATOM 1465 N N . GLU A 1 178 ? 15.710 -1.237 5.903 1.00 90.25 178 GLU A N 1
ATOM 1466 C CA . GLU A 1 178 ? 17.139 -1.506 6.140 1.00 90.25 178 GLU A CA 1
ATOM 1467 C C . GLU A 1 178 ? 17.384 -2.975 6.506 1.00 90.25 178 GLU A C 1
ATOM 1469 O O . GLU A 1 178 ? 18.439 -3.531 6.213 1.00 90.25 178 GLU A O 1
ATOM 1474 N N . HIS A 1 179 ? 16.378 -3.621 7.092 1.00 91.06 179 HIS A N 1
ATOM 1475 C CA . HIS A 1 179 ? 16.424 -4.995 7.579 1.00 91.06 179 HIS A CA 1
ATOM 1476 C C . HIS A 1 179 ? 16.018 -6.052 6.550 1.00 91.06 179 HIS A C 1
ATOM 1478 O O . HIS A 1 179 ? 16.144 -7.241 6.843 1.00 91.06 179 HIS A O 1
ATOM 1484 N N . LYS A 1 180 ? 15.511 -5.673 5.367 1.00 92.69 180 LYS A N 1
ATOM 1485 C CA . LYS A 1 180 ? 15.125 -6.642 4.329 1.00 92.69 180 LYS A CA 1
ATOM 1486 C C . LYS A 1 180 ? 15.107 -6.052 2.914 1.00 92.69 180 LYS A C 1
ATOM 1488 O O . LYS A 1 180 ? 14.844 -4.861 2.749 1.00 92.69 180 LYS A O 1
ATOM 1493 N N . PRO A 1 181 ? 15.334 -6.875 1.874 1.00 94.06 181 PRO A N 1
ATOM 1494 C CA . PRO A 1 181 ? 15.196 -6.430 0.491 1.00 94.06 181 PRO A CA 1
ATOM 1495 C C . PRO A 1 181 ? 13.735 -6.120 0.133 1.00 94.06 181 PRO A C 1
ATOM 1497 O O . PRO A 1 181 ? 12.804 -6.439 0.876 1.00 94.06 181 PRO A O 1
ATOM 1500 N N . THR A 1 182 ? 13.536 -5.519 -1.042 1.00 95.31 182 THR A N 1
ATOM 1501 C CA . THR A 1 182 ? 12.203 -5.399 -1.643 1.00 95.31 182 THR A CA 1
ATOM 1502 C C . THR A 1 182 ? 11.608 -6.779 -1.909 1.00 95.31 182 THR A C 1
ATOM 1504 O O . THR A 1 182 ? 12.348 -7.729 -2.155 1.00 95.31 182 THR A O 1
ATOM 1507 N N . PHE A 1 183 ? 10.278 -6.892 -1.878 1.00 95.88 183 PHE A N 1
ATOM 1508 C CA . PHE A 1 183 ? 9.602 -8.182 -2.070 1.00 95.88 183 PHE A CA 1
ATOM 1509 C C . PHE A 1 183 ? 9.947 -8.838 -3.417 1.00 95.88 183 PHE A C 1
ATOM 1511 O O . PHE A 1 183 ? 10.288 -10.016 -3.469 1.00 95.88 183 PHE A O 1
ATOM 1518 N N . PHE A 1 184 ? 9.900 -8.067 -4.503 1.00 95.25 184 PHE A N 1
ATOM 1519 C CA . PHE A 1 184 ? 10.375 -8.491 -5.812 1.00 95.25 184 PHE A CA 1
ATOM 1520 C C . PHE A 1 184 ? 11.850 -8.123 -5.998 1.00 95.25 184 PHE A C 1
ATOM 1522 O O . PHE A 1 184 ? 12.304 -7.041 -5.613 1.00 95.25 184 PHE A O 1
ATOM 1529 N N . SER A 1 185 ? 12.580 -9.003 -6.673 1.00 93.31 185 SER A N 1
ATOM 1530 C CA . SER A 1 185 ? 13.861 -8.701 -7.321 1.00 93.31 185 SER A CA 1
ATOM 1531 C C . SER A 1 185 ? 13.634 -8.348 -8.798 1.00 93.31 185 SER A C 1
ATOM 1533 O O . SER A 1 185 ? 12.555 -8.570 -9.346 1.00 93.31 185 SER A O 1
ATOM 1535 N N . MET A 1 186 ? 14.646 -7.777 -9.462 1.00 91.06 186 MET A N 1
ATOM 1536 C CA . MET A 1 186 ? 14.523 -7.340 -10.863 1.00 91.06 186 MET A CA 1
ATOM 1537 C C . MET A 1 186 ? 14.192 -8.479 -11.835 1.00 91.06 186 MET A C 1
ATOM 1539 O O . MET A 1 186 ? 13.508 -8.232 -12.820 1.00 91.06 186 MET A O 1
ATOM 1543 N N . GLU A 1 187 ? 14.649 -9.703 -11.566 1.00 88.81 187 GLU A N 1
ATOM 1544 C CA . GLU A 1 187 ? 14.406 -10.871 -12.429 1.00 88.81 187 GLU A CA 1
ATOM 1545 C C . GLU A 1 187 ? 12.924 -11.274 -12.491 1.00 88.81 187 GLU A C 1
ATOM 1547 O O . GLU A 1 187 ? 12.472 -11.845 -13.478 1.00 88.81 187 GLU A O 1
ATOM 1552 N N . HIS A 1 188 ? 12.151 -10.911 -11.465 1.00 86.88 188 HIS A N 1
ATOM 1553 C CA . HIS A 1 188 ? 10.717 -11.171 -11.385 1.00 86.88 188 HIS A CA 1
ATOM 1554 C C . HIS A 1 188 ? 9.874 -10.067 -12.043 1.00 86.88 188 HIS A C 1
ATOM 1556 O O . HIS A 1 188 ? 8.653 -10.194 -12.133 1.00 86.88 188 HIS A O 1
ATOM 1562 N N . VAL A 1 189 ? 10.497 -8.968 -12.488 1.00 88.31 189 VAL A N 1
ATOM 1563 C CA . VAL A 1 189 ? 9.792 -7.819 -13.065 1.00 88.31 189 VAL A CA 1
ATOM 1564 C C . VAL A 1 189 ? 9.858 -7.852 -14.587 1.00 88.31 189 VAL A C 1
ATOM 1566 O O . VAL A 1 189 ? 10.831 -7.400 -15.196 1.00 88.31 189 VAL A O 1
ATOM 1569 N N . LYS A 1 190 ? 8.760 -8.301 -15.198 1.00 85.00 190 LYS A N 1
ATOM 1570 C CA . LYS A 1 190 ? 8.535 -8.255 -16.647 1.00 85.00 190 LYS A CA 1
ATOM 1571 C C . LYS A 1 190 ? 7.475 -7.200 -17.009 1.00 85.00 190 LYS A C 1
ATOM 1573 O O . LYS A 1 190 ? 6.562 -6.966 -16.207 1.00 85.00 190 LYS A O 1
ATOM 1578 N N . PRO A 1 191 ? 7.589 -6.543 -18.178 1.00 83.38 191 PRO A N 1
ATOM 1579 C CA . PRO A 1 191 ? 6.526 -5.685 -18.685 1.00 83.38 191 PRO A CA 1
ATOM 1580 C C . PRO A 1 191 ? 5.277 -6.505 -19.014 1.00 83.38 191 PRO A C 1
ATOM 1582 O O . PRO A 1 191 ? 5.355 -7.709 -19.260 1.00 83.38 191 PRO A O 1
ATOM 1585 N N . GLN A 1 192 ? 4.130 -5.837 -19.079 1.00 84.00 192 GLN A N 1
ATOM 1586 C CA . GLN A 1 192 ? 2.857 -6.480 -19.406 1.00 84.00 192 GLN A CA 1
ATOM 1587 C C . GLN A 1 192 ? 2.850 -7.156 -20.793 1.00 84.00 192 GLN A C 1
ATOM 1589 O O . GLN A 1 192 ? 2.165 -8.152 -20.992 1.00 84.00 192 GLN A O 1
ATOM 1594 N N . SER A 1 193 ? 3.654 -6.676 -21.743 1.00 78.62 193 SER A N 1
ATOM 1595 C CA . SER A 1 193 ? 3.800 -7.298 -23.068 1.00 78.62 193 SER A CA 1
ATOM 1596 C C . SER A 1 193 ? 4.423 -8.701 -23.050 1.00 78.62 193 SER A C 1
ATOM 1598 O O . SER A 1 193 ? 4.332 -9.412 -24.042 1.00 78.62 193 SER A O 1
ATOM 1600 N N . GLU A 1 194 ? 5.092 -9.090 -21.961 1.00 71.44 194 GLU A N 1
ATOM 1601 C CA . GLU A 1 194 ? 5.790 -10.378 -21.823 1.00 71.44 194 GLU A CA 1
ATOM 1602 C C . GLU A 1 194 ? 5.068 -11.351 -20.873 1.00 71.44 194 GLU A C 1
ATOM 1604 O O . GLU A 1 194 ? 5.586 -12.430 -20.593 1.00 71.44 194 GLU A O 1
ATOM 1609 N N . SER A 1 195 ? 3.890 -10.984 -20.351 1.00 61.44 195 SER A N 1
ATOM 1610 C CA . SER A 1 195 ? 3.086 -11.860 -19.480 1.00 61.44 195 SER A CA 1
ATOM 1611 C C . SER A 1 195 ? 2.208 -12.866 -20.231 1.00 61.44 195 SER A C 1
ATOM 1613 O O . SER A 1 195 ? 1.790 -13.841 -19.619 1.00 61.44 195 SER A O 1
ATOM 1615 N N . ASP A 1 196 ? 1.981 -12.682 -21.535 1.00 52.34 196 ASP A N 1
ATOM 1616 C CA . ASP A 1 196 ? 1.093 -13.535 -22.349 1.00 52.34 196 ASP A CA 1
ATOM 1617 C C . ASP A 1 196 ? 1.813 -14.747 -22.990 1.00 52.34 196 ASP A C 1
ATOM 1619 O O . ASP A 1 196 ? 1.280 -15.382 -23.896 1.00 52.34 196 ASP A O 1
ATOM 1623 N N . GLY A 1 197 ? 3.046 -15.056 -22.563 1.00 47.94 197 GLY A N 1
ATOM 1624 C CA . GLY A 1 197 ? 3.912 -16.059 -23.203 1.00 47.94 197 GLY A CA 1
ATOM 1625 C C . GLY A 1 197 ? 4.154 -17.364 -22.436 1.00 47.94 197 GLY A C 1
ATOM 1626 O O . GLY A 1 197 ? 4.785 -18.253 -22.996 1.00 47.94 197 GLY A O 1
ATOM 1627 N N . ASP A 1 198 ? 3.679 -17.496 -21.193 1.00 42.34 198 ASP A N 1
ATOM 1628 C CA . ASP A 1 198 ? 3.971 -18.651 -20.317 1.00 42.34 198 ASP A CA 1
ATOM 1629 C C . ASP A 1 198 ? 2.720 -19.520 -20.024 1.00 42.34 198 ASP A C 1
ATOM 1631 O O . ASP A 1 198 ? 2.612 -20.134 -18.964 1.00 42.34 198 ASP A O 1
ATOM 1635 N N . GLU A 1 199 ? 1.779 -19.608 -20.971 1.00 42.66 199 GLU A N 1
ATOM 1636 C CA . GLU A 1 199 ? 0.788 -20.695 -21.034 1.00 42.66 199 GLU A CA 1
ATOM 1637 C C . GLU A 1 199 ? 0.755 -21.282 -22.456 1.00 42.66 199 GLU A C 1
ATOM 1639 O O . GLU A 1 199 ? 0.082 -20.783 -23.360 1.00 42.66 199 GLU A O 1
ATOM 1644 N N . SER A 1 200 ? 1.528 -22.346 -22.675 1.00 35.88 200 SER A N 1
ATOM 1645 C CA . SER A 1 200 ? 1.384 -23.292 -23.791 1.00 35.88 200 SER A CA 1
ATOM 1646 C C . SER A 1 200 ? 1.803 -24.682 -23.338 1.00 35.88 200 SER A C 1
ATOM 1648 O O . SER A 1 200 ? 2.864 -24.785 -22.682 1.00 35.88 200 SER A O 1
#

Organism: Strongyloides papillosus (NCBI:txid174720)

pLDDT: mean 80.78, std 19.82, range [30.41, 97.44]

Radius of gyration: 20.79 Å; chains: 1; bounding box: 61×67×41 Å

Sequence (200 aa):
MNATIKEILSKKNDFIGKKSSLKNNFHIIDENGTLLKEAKDEYIKEKILEMRKRQFGPNCSYEIKNKQLREFLDDEEVKNKALSYIKDSGKFCKFVADILLPKNALLKYYFPSEKTRRPIEQLFNDIIVQCYNITAKYLGLGIVAEEKHYLSYGIHLLNTRTYDKIARKANVLFYTLEHKPTFFSMEHVKPQSESDGDES